Protein AF-A0A820Q0C7-F1 (afdb_monomer)

Nearest PDB structures (foldseek):
  7veo-assembly1_B  TM=3.565E-01  e=6.299E-01  Bombyx mori
  8xte-assembly3_D  TM=4.812E-01  e=2.140E+00  Penicillium brevicompactum
  7ec0-assembly1_A  TM=3.711E-01  e=1.454E+00  Bombyx mori
  3l7k-assembly3_D  TM=2.882E-01  e=3.148E+00  Staphylococcus epidermidis RP62A
  2dh6-assembly1_A-2  TM=2.069E-01  e=5.618E+00  Escherichia coli

pLDDT: mean 79.45, std 16.75, range [32.12, 97.75]

Mean predicted aligned error: 12.97 Å

Radius of gyration: 28.1 Å; Cα contacts (8 Å, |Δi|>4): 230; chains: 1; bounding box: 71×38×80 Å

Sequence (278 aa):
MEYAAVKALDMNVHCIPKSCTDSALSFLRSPFGQRLKNRDTFRIVTDMNRENEASHTHKPPLNVLAGYISPTHNSYVHNKLGDTAWIPAKDRCQLCEEAIDIEGSAVSSWMSVSRGESEWANGFVDFGPVTENLRDFLTMKLVQQEKLLKYPLRVVYVCGLDHFNKCLYVQLMAQQNNILCAVVYRHGYGEEHINQSDKTSGIIYIPLSKERETMTEISSPEIREYFQNPTIKNSNVEQNIHANVREYMRKKIWKKIIYNHYCLLNLHQKPKSLIFSI

Solvent-accessible surface area (backbone atoms only — not comparable to full-atom values): 17246 Å² total; per-residue (Å²): 108,68,70,58,58,70,73,33,81,92,46,73,76,66,85,71,72,82,93,38,65,66,59,50,52,50,44,53,69,31,77,67,36,47,60,40,67,76,36,97,69,49,62,83,72,78,66,94,59,76,84,70,65,63,88,65,88,63,75,76,81,85,79,86,80,66,44,73,50,61,52,61,29,49,71,58,45,34,73,73,49,40,95,85,68,53,74,55,32,72,60,48,45,49,52,51,45,53,55,37,55,71,68,29,68,81,46,43,73,39,42,48,68,40,55,59,52,31,76,69,48,96,58,90,74,60,68,65,66,54,44,51,52,50,39,52,53,52,51,51,52,30,55,77,67,73,49,82,67,97,58,83,85,79,54,66,49,75,42,46,36,66,53,52,77,71,31,64,64,59,53,52,38,14,56,71,61,76,38,34,32,35,35,36,61,54,90,94,57,60,75,88,72,62,63,85,80,64,78,67,46,38,68,42,80,43,80,45,87,78,59,53,86,76,56,79,93,80,55,72,66,61,53,48,50,42,70,74,34,85,83,56,84,51,67,66,57,62,73,74,42,57,67,66,59,53,48,46,45,52,68,64,48,43,51,50,52,53,50,53,51,53,52,60,65,46,74,77,44,81,86,68,88,80,83,82,83,131

Secondary structure (DSSP, 8-state):
-HHHHHH-TTS------TT-HHHHHHHHHSHHHHHHHTSTT----SSS-STT-S----PPPP----EEE-PPPHHHHHHHH-TTS---HHHHHHHHHHHHHHT-HHHHTTEEE--HHHHT-SS---HHHHHHHHHHHHHHHHHHTT---SS----EEEEEHHHHHH-HHHHHHHHTTS-EEEEE--TTS-GGG--TT--SSSEEEE--TTGGGTPPP--HHHHHHHHH-TT---HHHHHHS-HHHHHHIIIIIIHHHHHHHHHHHHHTS---------

Foldseek 3Di:
DVVVVVVPVVAPDDADDPPCPPVVVVCCPDPNVVVLVPDPRDDHCPDPDPPVVPPPVDDPDDDQQAAEDEDAADVVQCVVPPDQQGFQLVLVQVLVVVVQPVVHPVRVVGYHYDDCRHPVDPDGDDVLVVQVVVQVVVVVVCVVVVNDDPDRDAGEAEDELQVVVVCVVVVVCQQVVSHAYEYEYDPPNCPVPPPPPCPHGRYHYDYCVPVVVPDDDDDPVNLSVCQQDVVDDDVSNVVPDDPVSVVSCNPPTSVVSVVVVVVVVCVPPDDDDDDDDD

Structure (mmCIF, N/CA/C/O backbone):
data_AF-A0A820Q0C7-F1
#
_entry.id   AF-A0A820Q0C7-F1
#
loop_
_atom_site.group_PDB
_atom_site.id
_atom_site.type_symbol
_atom_site.label_atom_id
_atom_site.label_alt_id
_atom_site.label_comp_id
_atom_site.label_asym_id
_atom_site.label_entity_id
_atom_site.label_seq_id
_atom_site.pdbx_PDB_ins_code
_atom_site.Cartn_x
_atom_site.Cartn_y
_atom_site.Cartn_z
_atom_site.occupancy
_atom_site.B_iso_or_equiv
_atom_site.auth_seq_id
_atom_site.auth_comp_id
_ato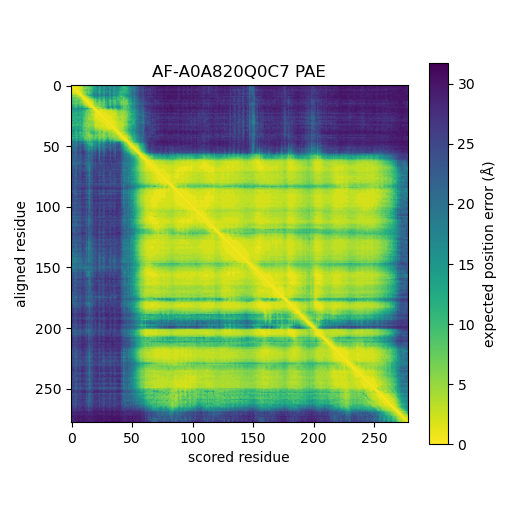m_site.auth_asym_id
_atom_site.auth_atom_id
_atom_site.pdbx_PDB_model_num
ATOM 1 N N . MET A 1 1 ? -13.761 -4.744 33.174 1.00 41.34 1 MET A N 1
ATOM 2 C CA . MET A 1 1 ? -14.240 -5.201 34.499 1.00 41.34 1 MET A CA 1
ATOM 3 C C . MET A 1 1 ? -13.280 -4.782 35.600 1.00 41.34 1 MET A C 1
ATOM 5 O O . MET A 1 1 ? -13.729 -4.103 36.509 1.00 41.34 1 MET A O 1
ATOM 9 N N . GLU A 1 2 ? -11.980 -5.058 35.473 1.00 39.28 2 GLU A N 1
ATOM 10 C CA . GLU A 1 2 ? -10.957 -4.585 36.427 1.00 39.28 2 GLU A CA 1
ATOM 11 C C . GLU A 1 2 ? -10.962 -3.058 36.604 1.00 39.28 2 GLU A C 1
ATOM 13 O O . GLU A 1 2 ? -10.981 -2.578 37.727 1.00 39.28 2 GLU A O 1
ATOM 18 N N . TYR A 1 3 ? -11.098 -2.282 35.521 1.00 45.19 3 TYR A N 1
ATOM 19 C CA . TYR A 1 3 ? -11.194 -0.815 35.605 1.00 45.19 3 TYR A CA 1
ATOM 20 C C . TYR A 1 3 ? -12.390 -0.309 36.439 1.00 45.19 3 TYR A C 1
ATOM 22 O O . TYR A 1 3 ? -12.262 0.650 37.195 1.00 45.19 3 TYR A O 1
ATOM 30 N N . ALA A 1 4 ? -13.552 -0.965 36.327 1.00 50.88 4 ALA A N 1
ATOM 31 C CA . ALA A 1 4 ? -14.740 -0.609 37.105 1.00 50.88 4 ALA A CA 1
ATOM 32 C C . ALA A 1 4 ? -14.589 -1.022 38.578 1.00 50.88 4 ALA A C 1
ATOM 34 O O . ALA A 1 4 ? -14.991 -0.271 39.457 1.00 50.88 4 ALA A O 1
ATOM 35 N N . ALA A 1 5 ? -13.949 -2.168 38.841 1.00 48.81 5 ALA A N 1
ATOM 36 C CA . ALA A 1 5 ? -13.635 -2.628 40.192 1.00 48.81 5 ALA A CA 1
ATOM 37 C C . ALA A 1 5 ? -12.626 -1.704 40.901 1.00 48.81 5 ALA A C 1
ATOM 39 O O . ALA A 1 5 ? -12.803 -1.386 42.070 1.00 48.81 5 ALA A O 1
ATOM 40 N N . VAL A 1 6 ? -11.618 -1.201 40.179 1.00 49.31 6 VAL A N 1
ATOM 41 C CA . VAL A 1 6 ? -10.605 -0.270 40.713 1.00 49.31 6 VAL A CA 1
ATOM 42 C C . VAL A 1 6 ? -11.176 1.131 40.970 1.00 49.31 6 VAL A C 1
ATOM 44 O O . VAL A 1 6 ? -10.715 1.827 41.869 1.00 49.31 6 VAL A O 1
ATOM 47 N N . LYS A 1 7 ? -12.185 1.572 40.208 1.00 51.47 7 LYS A N 1
ATOM 48 C CA . LYS A 1 7 ? -12.830 2.887 40.398 1.00 51.47 7 LYS A CA 1
ATOM 49 C C . LYS A 1 7 ? -13.950 2.891 41.443 1.00 51.47 7 LYS A C 1
ATOM 51 O O . LYS A 1 7 ? -14.350 3.969 41.868 1.00 51.47 7 LYS A O 1
ATOM 56 N N . ALA A 1 8 ? -14.440 1.726 41.858 1.00 54.00 8 ALA A N 1
ATOM 57 C CA . ALA A 1 8 ? -15.589 1.577 42.749 1.00 54.00 8 ALA A CA 1
ATOM 58 C C . ALA A 1 8 ? -15.200 1.200 44.192 1.00 54.00 8 ALA A C 1
ATOM 60 O O . ALA A 1 8 ? -15.936 0.471 44.845 1.00 54.00 8 ALA A O 1
ATOM 61 N N . LEU A 1 9 ? -14.054 1.680 44.692 1.00 46.16 9 LEU A N 1
ATOM 62 C CA . LEU A 1 9 ? -13.477 1.266 45.985 1.00 46.16 9 LEU A CA 1
ATOM 63 C C . LEU A 1 9 ? -14.400 1.482 47.207 1.00 46.16 9 LEU A C 1
ATOM 65 O O . LEU A 1 9 ? -14.252 0.759 48.185 1.00 46.16 9 LEU A O 1
ATOM 69 N N . ASP A 1 10 ? -15.390 2.379 47.120 1.00 49.62 10 ASP A N 1
ATOM 70 C CA . ASP A 1 10 ? -16.399 2.620 48.171 1.00 49.62 10 ASP A CA 1
ATOM 71 C C . ASP A 1 10 ? -17.789 2.009 47.867 1.00 49.62 10 ASP A C 1
ATOM 73 O O . ASP A 1 10 ? -18.768 2.271 48.569 1.00 49.62 10 ASP A O 1
ATOM 77 N N . MET A 1 11 ? -17.920 1.191 46.816 1.00 52.16 11 MET A N 1
ATOM 78 C CA . MET A 1 11 ? -19.184 0.564 46.410 1.00 52.16 11 MET A CA 1
ATOM 79 C C . MET A 1 11 ? -19.036 -0.959 46.305 1.00 52.16 11 MET A C 1
ATOM 81 O O . MET A 1 11 ? -18.130 -1.474 45.658 1.00 52.16 11 MET A O 1
ATOM 85 N N . ASN A 1 12 ? -19.982 -1.707 46.882 1.00 52.41 12 ASN A N 1
ATOM 86 C CA . ASN A 1 12 ? -20.041 -3.166 46.738 1.00 52.41 12 ASN A CA 1
ATOM 87 C C . ASN A 1 12 ? -20.510 -3.548 45.321 1.00 52.41 12 ASN A C 1
ATOM 89 O O . ASN A 1 12 ? -21.687 -3.845 45.101 1.00 52.41 12 ASN A O 1
ATOM 93 N N . VAL A 1 13 ? -19.600 -3.518 44.346 1.00 53.75 13 VAL A N 1
ATOM 94 C CA . VAL A 1 13 ? -19.888 -3.881 42.952 1.00 53.75 13 VAL A CA 1
ATOM 95 C C . VAL A 1 13 ? -19.602 -5.366 42.732 1.00 53.75 13 VAL A C 1
ATOM 97 O O . VAL A 1 13 ? -18.451 -5.794 42.698 1.00 53.75 13 VAL A O 1
ATOM 100 N N . HIS A 1 14 ? -20.659 -6.160 42.543 1.00 53.62 14 HIS A N 1
ATOM 101 C CA . HIS A 1 14 ? -20.553 -7.558 42.121 1.00 53.62 14 HIS A CA 1
ATOM 102 C C . HIS A 1 14 ? -20.802 -7.684 40.614 1.00 53.62 14 HIS A C 1
ATOM 104 O O . HIS A 1 14 ? -21.882 -7.360 40.121 1.00 53.62 14 HIS A O 1
ATOM 110 N N . CYS A 1 15 ? -19.809 -8.192 39.884 1.00 55.78 15 CYS A N 1
ATOM 111 C CA . CYS A 1 15 ? -19.917 -8.480 38.455 1.00 55.78 15 CYS A CA 1
ATOM 112 C C . CYS A 1 15 ? -20.377 -9.928 38.245 1.00 55.78 15 CYS A C 1
ATOM 114 O O . CYS A 1 15 ? -19.753 -10.849 38.769 1.00 55.78 15 CYS A O 1
ATOM 116 N N . ILE A 1 16 ? -21.430 -10.139 37.450 1.00 55.28 16 ILE A N 1
ATOM 117 C CA . ILE A 1 16 ? -21.863 -11.479 37.033 1.00 55.28 16 ILE A CA 1
ATOM 118 C C . ILE A 1 16 ? -21.527 -11.652 35.544 1.00 55.28 16 ILE A C 1
ATOM 120 O O . ILE A 1 16 ? -22.064 -10.909 34.720 1.00 55.28 16 ILE A O 1
ATOM 124 N N . PRO A 1 17 ? -20.638 -12.589 35.167 1.00 51.12 17 PRO A N 1
ATOM 125 C CA . PRO A 1 17 ? -20.289 -12.815 33.769 1.00 51.12 17 PRO A CA 1
ATOM 126 C C . PRO A 1 17 ? -21.478 -13.367 32.964 1.00 51.12 17 PRO A C 1
ATOM 128 O O . PRO A 1 17 ? -22.239 -14.214 33.428 1.00 51.12 17 PRO A O 1
ATOM 131 N N . LYS A 1 18 ? -21.614 -12.893 31.718 1.00 52.66 18 LYS A N 1
ATOM 132 C CA . LYS A 1 18 ? -22.744 -13.171 30.809 1.00 52.66 18 LYS A CA 1
ATOM 133 C C . LYS A 1 18 ? -22.860 -14.642 30.376 1.00 52.66 18 LYS A C 1
ATOM 135 O O . LYS A 1 18 ? -23.907 -15.044 29.884 1.00 52.66 18 LYS A O 1
ATOM 140 N N . SER A 1 19 ? -21.812 -15.446 30.559 1.00 50.88 19 SER A N 1
ATOM 141 C CA . SER A 1 19 ? -21.746 -16.838 30.091 1.00 50.88 19 SER A CA 1
ATOM 142 C C . SER A 1 19 ? -22.653 -17.816 30.845 1.00 50.88 19 SER A C 1
ATOM 144 O O . SER A 1 19 ? -22.734 -18.974 30.449 1.00 50.88 19 SER A O 1
ATOM 146 N N . CYS A 1 20 ? -23.359 -17.391 31.898 1.00 58.62 20 CYS A N 1
ATOM 147 C CA . CYS A 1 20 ? -24.326 -18.256 32.567 1.00 58.62 20 CYS A CA 1
ATOM 148 C C . CYS A 1 20 ? -25.525 -17.467 33.107 1.00 58.62 20 CYS A C 1
ATOM 150 O O . CYS A 1 20 ? -25.589 -17.116 34.288 1.00 58.62 20 CYS A O 1
ATOM 152 N N . THR A 1 21 ? -26.495 -17.203 32.228 1.00 67.00 21 THR A N 1
ATOM 153 C CA . THR A 1 21 ? -27.786 -16.585 32.575 1.00 67.00 21 THR A CA 1
ATOM 154 C C . THR A 1 21 ? -28.467 -17.310 33.736 1.00 67.00 21 THR A C 1
ATOM 156 O O . THR A 1 21 ? -28.997 -16.658 34.632 1.00 67.00 21 THR A O 1
ATOM 159 N N . ASP A 1 22 ? -28.365 -18.638 33.794 1.00 69.75 22 ASP A N 1
ATOM 160 C CA . ASP A 1 22 ? -28.940 -19.434 34.880 1.00 69.75 22 ASP A CA 1
ATOM 161 C C . ASP A 1 22 ? -28.233 -19.209 36.218 1.00 69.75 22 ASP A C 1
ATOM 163 O O . ASP A 1 22 ? -28.896 -19.103 37.249 1.00 69.75 22 ASP A O 1
ATOM 167 N N . SER A 1 23 ? -26.906 -19.042 36.225 1.00 66.75 23 SER A N 1
ATOM 168 C CA . SER A 1 23 ? -26.167 -18.695 37.448 1.00 66.75 23 SER A CA 1
ATOM 169 C C . SER A 1 23 ? -26.489 -17.277 37.915 1.00 66.75 23 SER A C 1
ATOM 171 O O . SER A 1 23 ? -26.636 -17.049 39.115 1.00 66.75 23 SER A O 1
ATOM 173 N N . ALA A 1 24 ? -26.669 -16.334 36.984 1.00 71.06 24 ALA A N 1
ATOM 174 C CA . ALA A 1 24 ? -27.103 -14.977 37.303 1.00 71.06 24 ALA A CA 1
ATOM 175 C C . ALA A 1 24 ? -28.507 -14.968 37.923 1.00 71.06 24 ALA A C 1
ATOM 177 O O . ALA A 1 24 ? -28.721 -14.382 38.984 1.00 71.06 24 ALA A O 1
ATOM 178 N N . LEU A 1 25 ? -29.459 -15.667 37.302 1.00 73.50 25 LEU A N 1
ATOM 179 C CA . LEU A 1 25 ? -30.826 -15.780 37.806 1.00 73.50 25 LEU A CA 1
ATOM 180 C C . LEU A 1 25 ? -30.886 -16.547 39.133 1.00 73.50 25 LEU A C 1
ATOM 182 O O . LEU A 1 25 ? -31.630 -16.146 40.028 1.00 73.50 25 LEU A O 1
ATOM 186 N N . SER A 1 26 ? -30.087 -17.604 39.296 1.00 77.12 26 SER A N 1
ATOM 187 C CA . SER A 1 26 ? -29.963 -18.359 40.549 1.00 77.12 26 SER A CA 1
ATOM 188 C C . SER A 1 26 ? -29.410 -17.484 41.678 1.00 77.12 26 SER A C 1
ATOM 190 O O . SER A 1 26 ? -30.007 -17.408 42.754 1.00 77.12 26 SER A O 1
ATOM 192 N N . PHE A 1 27 ? -28.347 -16.717 41.415 1.00 76.81 27 PHE A N 1
ATOM 193 C CA . PHE A 1 27 ? -27.806 -15.743 42.363 1.00 76.81 27 PHE A CA 1
ATOM 194 C C . PHE A 1 27 ? -28.854 -14.700 42.767 1.00 76.81 27 PHE A C 1
ATOM 196 O O . PHE A 1 27 ? -29.050 -14.465 43.960 1.00 76.81 27 PHE A O 1
ATOM 203 N N . LEU A 1 28 ? -29.580 -14.127 41.800 1.00 74.81 28 LEU A N 1
ATOM 204 C CA . LEU A 1 28 ? -30.631 -13.141 42.067 1.00 74.81 28 LEU A CA 1
ATOM 205 C C . LEU A 1 28 ? -31.808 -13.720 42.854 1.00 74.81 28 LEU A C 1
ATOM 207 O O . LEU A 1 28 ? -32.433 -12.995 43.623 1.00 74.81 28 LEU A O 1
ATOM 211 N N . ARG A 1 29 ? -32.114 -15.010 42.699 1.00 80.19 29 ARG A N 1
ATOM 212 C CA . ARG A 1 29 ? -33.150 -15.708 43.478 1.00 80.19 29 ARG A CA 1
ATOM 213 C C . ARG A 1 29 ? -32.674 -16.137 44.868 1.00 80.19 29 ARG A C 1
ATOM 215 O O . ARG A 1 29 ? -33.509 -16.382 45.732 1.00 80.19 29 ARG A O 1
ATOM 222 N N . SER A 1 30 ? -31.364 -16.222 45.101 1.00 79.31 30 SER A N 1
ATOM 223 C CA . SER A 1 30 ? -30.813 -16.643 46.391 1.00 79.31 30 SER A CA 1
ATOM 224 C C . SER A 1 30 ? -31.156 -15.657 47.526 1.00 79.31 30 SER A C 1
ATOM 226 O O . SER A 1 30 ? -31.273 -14.450 47.281 1.00 79.31 30 SER A O 1
ATOM 228 N N . PRO A 1 31 ? -31.229 -16.112 48.796 1.00 75.50 31 PRO A N 1
ATOM 229 C CA . PRO A 1 31 ? -31.432 -15.220 49.942 1.00 75.50 31 PRO A CA 1
ATOM 230 C C . PRO A 1 31 ? -30.379 -14.107 50.041 1.00 75.50 31 PRO A C 1
ATOM 232 O O . PRO A 1 31 ? -30.675 -13.011 50.509 1.00 75.50 31 PRO A O 1
ATOM 235 N N . PHE A 1 32 ? -29.147 -14.370 49.594 1.00 73.38 32 PHE A N 1
ATOM 236 C CA . PHE A 1 32 ? -28.075 -13.376 49.563 1.00 73.38 32 PHE A CA 1
ATOM 237 C C . PHE A 1 32 ? -28.309 -12.311 48.481 1.00 73.38 32 PHE A C 1
ATOM 239 O O . PHE A 1 32 ? -28.256 -11.121 48.787 1.00 73.38 32 PHE A O 1
ATOM 246 N N . GLY A 1 33 ? -28.654 -12.717 47.255 1.00 74.50 33 GLY A N 1
ATOM 247 C CA . GLY A 1 33 ? -28.991 -11.792 46.168 1.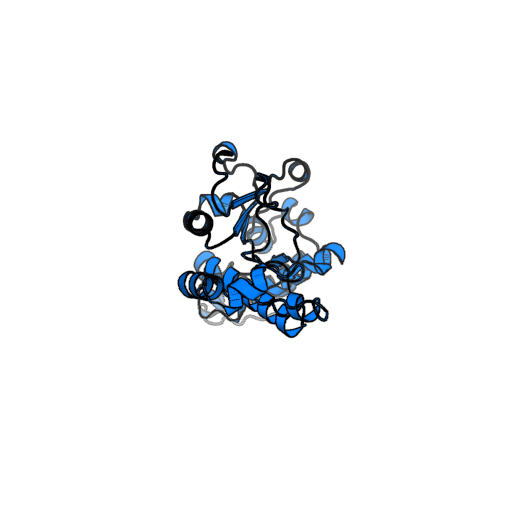00 74.50 33 GLY A CA 1
ATOM 248 C C . GLY A 1 33 ? -30.215 -10.925 46.478 1.00 74.50 33 GLY A C 1
ATOM 249 O O . GLY A 1 33 ? -30.204 -9.726 46.205 1.00 74.50 33 GLY A O 1
ATOM 250 N N . GLN A 1 34 ? -31.235 -11.485 47.137 1.00 77.06 34 GLN A N 1
ATOM 251 C CA . GLN A 1 34 ? -32.413 -10.727 47.582 1.00 77.06 34 GLN A CA 1
ATOM 252 C C . GLN A 1 34 ? -32.076 -9.699 48.674 1.00 77.06 34 GLN A C 1
ATOM 254 O O . GLN A 1 34 ? -32.576 -8.577 48.630 1.00 77.06 34 GLN A O 1
ATOM 259 N N . ARG A 1 35 ? -31.179 -10.029 49.620 1.00 71.81 35 ARG A N 1
ATOM 260 C CA . ARG A 1 35 ? -30.685 -9.061 50.622 1.00 71.81 35 ARG A CA 1
ATOM 261 C C . ARG A 1 35 ? -29.926 -7.901 49.986 1.00 71.81 35 ARG A C 1
ATOM 263 O O . ARG A 1 35 ? -30.025 -6.778 50.472 1.00 71.81 35 ARG A O 1
ATOM 270 N N . LEU A 1 36 ? -29.175 -8.174 48.923 1.00 66.75 36 LEU A N 1
ATOM 271 C CA . LEU A 1 36 ? -28.448 -7.153 48.179 1.00 66.75 36 LEU A CA 1
ATOM 272 C C . LEU A 1 36 ? -29.394 -6.259 47.370 1.00 66.75 36 LEU A C 1
ATOM 274 O O . LEU A 1 36 ? -29.234 -5.047 47.413 1.00 66.75 36 LEU A O 1
ATOM 278 N N . LYS A 1 37 ? -30.431 -6.818 46.731 1.00 65.50 37 LYS A N 1
ATOM 279 C CA . LYS A 1 37 ? -31.431 -6.067 45.945 1.00 65.50 37 LYS A CA 1
ATOM 280 C C . LYS A 1 37 ? -32.107 -4.924 46.719 1.00 65.50 37 LYS A C 1
ATOM 282 O O . LYS A 1 37 ? -32.480 -3.929 46.112 1.00 65.50 37 LYS A O 1
ATOM 287 N N . ASN A 1 38 ? -32.242 -5.065 48.037 1.00 62.62 38 ASN A N 1
ATOM 288 C CA . ASN A 1 38 ? -32.911 -4.089 48.903 1.00 62.62 38 ASN A CA 1
ATOM 289 C C . ASN A 1 38 ? -31.963 -3.036 49.503 1.00 62.62 38 ASN A C 1
ATOM 291 O O . ASN A 1 38 ? -32.387 -2.270 50.364 1.00 62.62 38 ASN A O 1
ATOM 295 N N . ARG A 1 39 ? -30.680 -3.015 49.118 1.00 64.62 39 ARG A N 1
ATOM 296 C CA . ARG A 1 39 ? -29.728 -1.986 49.550 1.00 64.62 39 ARG A CA 1
ATOM 297 C C . ARG A 1 39 ? -29.506 -0.977 48.434 1.00 64.62 39 ARG A C 1
ATOM 299 O O . ARG A 1 39 ? -29.158 -1.358 47.321 1.00 64.62 39 ARG A O 1
ATOM 306 N N . ASP A 1 40 ? -29.573 0.304 48.776 1.00 62.47 40 ASP A N 1
ATOM 307 C CA . ASP A 1 40 ? -29.384 1.435 47.850 1.00 62.47 40 ASP A CA 1
ATOM 308 C C . ASP A 1 40 ? -28.001 1.448 47.166 1.00 62.47 40 ASP A C 1
ATOM 310 O O . ASP A 1 40 ? -27.783 2.121 46.159 1.00 62.47 40 ASP A O 1
ATOM 314 N N . THR A 1 41 ? -27.053 0.677 47.705 1.00 57.94 41 THR A N 1
ATOM 315 C CA . THR A 1 41 ? -25.681 0.532 47.207 1.00 57.94 41 THR A CA 1
ATOM 316 C C . THR A 1 41 ? -25.494 -0.614 46.215 1.00 57.94 41 THR A C 1
ATOM 318 O O . THR A 1 41 ? -24.421 -0.731 45.623 1.00 57.94 41 THR A O 1
ATOM 321 N N . PHE A 1 42 ? -26.504 -1.461 46.003 1.00 58.09 42 PHE A N 1
ATOM 322 C CA . PHE A 1 42 ? -26.406 -2.594 45.091 1.00 58.09 42 PHE A CA 1
ATOM 323 C C . PHE A 1 42 ? -26.976 -2.247 43.718 1.00 58.09 42 PHE A C 1
ATOM 325 O O . PHE A 1 42 ? -28.165 -1.974 43.558 1.00 58.09 42 PHE A O 1
ATOM 332 N N . ARG A 1 43 ? -26.125 -2.312 42.692 1.00 56.59 43 ARG A N 1
ATOM 333 C CA . ARG A 1 43 ? -26.540 -2.199 41.293 1.00 56.59 43 ARG A CA 1
ATOM 334 C C . ARG A 1 43 ? -26.119 -3.445 40.538 1.00 56.59 43 ARG A C 1
ATOM 336 O O . ARG A 1 43 ? -24.941 -3.788 40.506 1.00 56.59 43 ARG A O 1
ATOM 343 N N . ILE A 1 44 ? -27.083 -4.105 39.901 1.00 58.41 44 ILE A N 1
ATOM 344 C CA . ILE A 1 44 ? -26.785 -5.164 38.941 1.00 58.41 44 ILE A CA 1
ATOM 345 C C . ILE A 1 44 ? -26.432 -4.463 37.635 1.00 58.41 44 ILE A C 1
ATOM 347 O O . ILE A 1 44 ? -27.299 -3.913 36.960 1.00 58.41 44 ILE A O 1
ATOM 351 N N . VAL A 1 45 ? -25.152 -4.466 37.287 1.00 52.94 45 VAL A N 1
ATOM 352 C CA . VAL A 1 45 ? -24.694 -3.984 35.984 1.00 52.94 45 VAL A CA 1
ATOM 353 C C . VAL A 1 45 ? -24.870 -5.133 34.990 1.00 52.94 45 VAL A C 1
ATOM 355 O O . VAL A 1 45 ? -23.927 -5.854 34.673 1.00 52.94 45 VAL A O 1
ATOM 358 N N . THR A 1 46 ? -26.108 -5.370 34.548 1.00 52.69 46 THR A N 1
ATOM 359 C CA . THR A 1 46 ? -26.380 -6.264 33.414 1.00 52.69 46 THR A CA 1
ATOM 360 C C . THR A 1 46 ? -26.114 -5.500 32.128 1.00 52.69 46 THR A C 1
ATOM 362 O O . THR A 1 46 ? -27.031 -4.906 31.577 1.00 52.69 46 THR A O 1
ATOM 365 N N . ASP A 1 47 ? -24.863 -5.511 31.678 1.00 43.50 47 ASP A N 1
ATOM 366 C CA . ASP A 1 47 ? -24.391 -4.749 30.520 1.00 43.50 47 ASP A CA 1
ATOM 367 C C . ASP A 1 47 ? -24.589 -3.228 30.658 1.00 43.50 47 ASP A C 1
ATOM 369 O O . ASP A 1 47 ? -25.662 -2.688 30.927 1.00 43.50 47 ASP A O 1
ATOM 373 N N . MET A 1 48 ? -23.504 -2.496 30.450 1.00 42.62 48 MET A N 1
ATOM 374 C CA . MET A 1 48 ? -23.606 -1.061 30.269 1.00 42.62 48 MET A CA 1
ATOM 375 C C . MET A 1 48 ? -24.406 -0.782 28.986 1.00 42.62 48 MET A C 1
ATOM 377 O O . MET A 1 48 ? -23.911 -1.000 27.884 1.00 42.62 48 MET A O 1
ATOM 381 N N . ASN A 1 49 ? -25.605 -0.231 29.199 1.00 45.25 49 ASN A N 1
ATOM 382 C CA . ASN A 1 49 ? -26.381 0.681 28.351 1.00 45.25 49 ASN A CA 1
ATOM 383 C C . ASN A 1 49 ? -27.444 0.086 27.411 1.00 45.25 49 ASN A C 1
ATOM 385 O O . ASN A 1 49 ? -27.169 -0.203 26.251 1.00 45.25 49 ASN A O 1
ATOM 389 N N . ARG A 1 50 ? -28.709 0.146 27.862 1.00 48.81 50 ARG A N 1
ATOM 390 C CA . ARG A 1 50 ? -29.877 0.293 26.971 1.00 48.81 50 ARG A CA 1
ATOM 391 C C . ARG A 1 50 ? -30.194 1.741 26.574 1.00 48.81 50 ARG A C 1
ATOM 393 O O . ARG A 1 50 ? -30.897 1.963 25.604 1.00 48.81 50 ARG A O 1
ATOM 400 N N . GLU A 1 51 ? -29.612 2.748 27.221 1.00 44.12 51 GLU A N 1
ATOM 401 C CA . GLU A 1 51 ? -29.754 4.151 26.776 1.00 44.12 51 GLU A CA 1
ATOM 402 C C . GLU A 1 51 ? -28.745 4.543 25.665 1.00 44.12 51 GLU A C 1
ATOM 404 O O . GLU A 1 51 ? -28.871 5.603 25.064 1.00 44.12 51 GLU A O 1
ATOM 409 N N . ASN A 1 52 ? -27.821 3.638 25.289 1.00 50.44 52 ASN A N 1
ATOM 410 C CA . ASN A 1 52 ? -27.057 3.674 24.023 1.00 50.44 52 ASN A CA 1
ATOM 411 C C . ASN A 1 52 ? -27.788 2.966 22.859 1.00 50.44 52 ASN A C 1
ATOM 413 O O . ASN A 1 52 ? -27.252 2.897 21.756 1.00 50.44 52 ASN A O 1
ATOM 417 N N . GLU A 1 53 ? -28.989 2.421 23.085 1.00 41.34 53 GLU A N 1
ATOM 418 C CA . GLU A 1 53 ? -29.828 1.822 22.033 1.00 41.34 53 GLU A CA 1
ATOM 419 C C . GLU A 1 53 ? -30.648 2.885 21.268 1.00 41.34 53 GLU A C 1
ATOM 421 O O . GLU A 1 53 ? -31.444 2.545 20.392 1.00 41.34 53 GLU A O 1
ATOM 426 N N . ALA A 1 54 ? -30.439 4.185 21.534 1.00 42.34 54 ALA A N 1
ATOM 427 C CA . ALA A 1 54 ? -30.936 5.245 20.664 1.00 42.34 54 ALA A CA 1
ATOM 428 C C . ALA A 1 54 ? -30.316 5.085 19.266 1.00 42.34 54 ALA A C 1
ATOM 430 O O . ALA A 1 54 ? -29.101 5.147 19.099 1.00 42.34 54 ALA A O 1
ATOM 431 N N . SER A 1 55 ? -31.187 4.866 18.279 1.00 39.69 55 SER A N 1
ATOM 432 C CA . SER A 1 55 ? -30.950 4.672 16.841 1.00 39.69 55 SER A CA 1
ATOM 433 C C . SER A 1 55 ? -30.081 5.744 16.157 1.00 39.69 55 SER A C 1
ATOM 435 O O . SER A 1 55 ? -30.508 6.463 15.262 1.00 39.69 55 SER A O 1
ATOM 437 N N . HIS A 1 56 ? -28.813 5.849 16.534 1.00 44.59 56 HIS A N 1
ATOM 438 C CA . HIS A 1 56 ? -27.802 6.529 15.742 1.00 44.59 56 HIS A CA 1
ATOM 439 C C . HIS A 1 56 ? -27.167 5.470 14.852 1.00 44.59 56 HIS A C 1
ATOM 441 O O . HIS A 1 56 ? -26.112 4.915 15.142 1.00 44.59 56 HIS A O 1
ATOM 447 N N . THR A 1 57 ? -27.821 5.205 13.723 1.00 49.56 57 THR A N 1
ATOM 448 C CA . THR A 1 57 ? -27.324 4.409 12.585 1.00 49.56 57 THR A CA 1
ATOM 449 C C . THR A 1 57 ? -26.006 4.929 11.986 1.00 49.56 57 THR A C 1
ATOM 451 O O . THR A 1 57 ? -25.565 4.467 10.935 1.00 49.56 57 THR A O 1
ATOM 454 N N . HIS A 1 58 ? -25.350 5.886 12.636 1.00 54.22 58 HIS A N 1
ATOM 455 C CA . HIS A 1 58 ? -24.051 6.403 12.271 1.00 54.22 58 HIS A CA 1
ATOM 456 C C . HIS A 1 58 ? -22.986 5.610 13.025 1.00 54.22 58 HIS A C 1
ATOM 458 O O . HIS A 1 58 ? -22.705 5.867 14.195 1.00 54.22 58 HIS A O 1
ATOM 464 N N . LYS A 1 59 ? -22.380 4.630 12.337 1.00 60.25 59 LYS A N 1
ATOM 465 C CA . LYS A 1 59 ? -21.089 4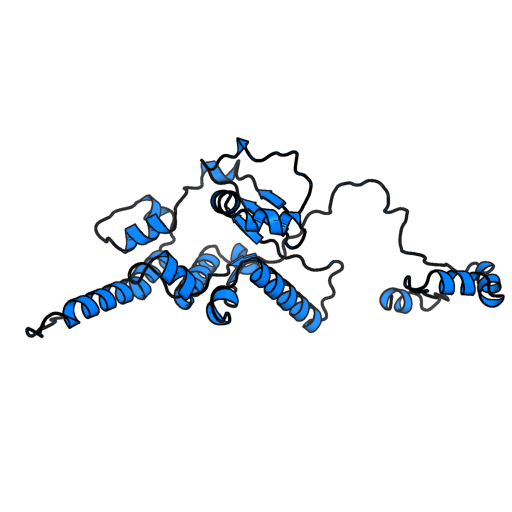.071 12.762 1.00 60.25 59 LYS A CA 1
ATOM 466 C C . LYS A 1 59 ? -20.167 5.252 13.109 1.00 60.25 59 LYS A C 1
ATOM 468 O O . LYS A 1 59 ? -20.106 6.190 12.310 1.00 60.25 59 LYS A O 1
ATOM 473 N N . PRO A 1 60 ? -19.480 5.234 14.267 1.00 61.03 60 PRO A N 1
ATOM 474 C CA . PRO A 1 60 ? -18.573 6.315 14.620 1.00 61.03 60 PRO A CA 1
ATOM 475 C C . PRO A 1 60 ? -17.552 6.504 13.490 1.00 61.03 60 PRO A C 1
ATOM 477 O O . PRO A 1 60 ? -17.137 5.505 12.886 1.00 61.03 60 PRO A O 1
ATOM 480 N N . PRO A 1 61 ? -17.170 7.754 13.180 1.00 74.75 61 PRO A N 1
ATOM 481 C CA . PRO A 1 61 ? -16.204 8.023 12.126 1.00 74.75 61 PRO A CA 1
ATOM 482 C C . PRO A 1 61 ? -14.914 7.244 12.401 1.00 74.75 61 PRO A C 1
ATOM 484 O O . PRO A 1 61 ? -14.448 7.165 13.541 1.00 74.75 61 PRO A O 1
ATOM 487 N N . LEU A 1 62 ? -14.361 6.623 11.356 1.00 84.88 62 LEU A N 1
ATOM 488 C CA . LEU A 1 62 ? -13.082 5.930 11.460 1.00 84.88 62 LEU A CA 1
ATOM 489 C C . LEU A 1 62 ? -11.988 6.966 11.691 1.00 84.88 62 LEU A C 1
ATOM 491 O O . LEU A 1 62 ? -11.856 7.912 10.919 1.00 84.88 62 LEU A O 1
ATOM 495 N N . ASN A 1 63 ? -11.201 6.765 12.743 1.00 90.31 63 ASN A N 1
ATOM 496 C CA . ASN A 1 63 ? -10.028 7.581 13.001 1.00 90.31 63 ASN A CA 1
ATOM 497 C C . ASN A 1 63 ? -8.803 6.861 12.428 1.00 90.31 63 ASN A C 1
ATOM 499 O O . ASN A 1 63 ? -8.480 5.754 12.868 1.00 90.31 63 ASN A O 1
ATOM 503 N N . VAL A 1 64 ? -8.163 7.449 11.416 1.00 92.56 64 VAL A N 1
ATOM 504 C CA . VAL A 1 64 ? -6.983 6.864 10.764 1.00 92.56 64 VAL A CA 1
ATOM 505 C C . VAL A 1 64 ? -5.769 7.105 11.656 1.00 92.56 64 VAL A C 1
ATOM 507 O O . VAL A 1 64 ? -5.428 8.247 11.943 1.00 92.56 64 VAL A O 1
ATOM 510 N N . LEU A 1 65 ? -5.140 6.023 12.121 1.00 93.00 65 LEU A N 1
ATOM 511 C CA . LEU A 1 65 ? -3.997 6.093 13.042 1.00 93.00 65 LEU A CA 1
ATOM 512 C C . LEU A 1 65 ? -2.648 5.966 12.328 1.00 93.00 65 LEU A C 1
ATOM 514 O O . LEU A 1 65 ? -1.663 6.532 12.786 1.00 93.00 65 LEU A O 1
ATOM 518 N N . ALA A 1 66 ? -2.605 5.178 11.253 1.00 95.75 66 ALA A N 1
ATOM 519 C CA . ALA A 1 66 ? -1.403 4.897 10.480 1.00 95.75 66 ALA A CA 1
ATOM 520 C C . ALA A 1 66 ? -1.768 4.385 9.077 1.00 95.75 66 ALA A C 1
ATOM 522 O O . ALA A 1 66 ? -2.860 3.850 8.867 1.00 95.75 66 ALA A O 1
ATOM 523 N N . GLY A 1 67 ? -0.834 4.524 8.140 1.00 97.00 67 GLY A N 1
ATOM 524 C CA . GLY A 1 67 ? -0.886 4.009 6.779 1.00 97.00 67 GLY A CA 1
ATOM 525 C C . GLY A 1 67 ? 0.306 3.096 6.513 1.00 97.00 67 GLY A C 1
ATOM 526 O O . GLY A 1 67 ? 1.424 3.383 6.936 1.00 97.00 67 GLY A O 1
ATOM 527 N N . TYR A 1 68 ? 0.076 1.991 5.807 1.00 97.75 68 TYR A N 1
ATOM 528 C CA . TYR A 1 68 ? 1.133 1.053 5.445 1.00 97.75 68 TYR A CA 1
ATOM 529 C C . TYR A 1 68 ? 1.095 0.755 3.953 1.00 97.75 68 TYR A C 1
ATOM 531 O O . TYR A 1 68 ? 0.072 0.313 3.433 1.00 97.75 68 TYR A O 1
ATOM 539 N N . ILE A 1 69 ? 2.228 0.938 3.281 1.00 97.62 69 ILE A N 1
ATOM 540 C CA . ILE A 1 69 ? 2.453 0.398 1.940 1.00 97.62 69 ILE A CA 1
ATOM 541 C C . ILE A 1 69 ? 3.125 -0.962 2.118 1.00 97.62 69 ILE A C 1
ATOM 543 O O . ILE A 1 69 ? 4.197 -1.035 2.712 1.00 97.62 69 ILE A O 1
ATOM 547 N N . SER A 1 70 ? 2.517 -2.040 1.621 1.00 97.31 70 SER A N 1
ATOM 548 C CA . SER A 1 70 ? 3.130 -3.375 1.637 1.00 97.31 70 SER A CA 1
ATOM 549 C C . SER A 1 70 ? 3.437 -3.810 0.207 1.00 97.31 70 SER A C 1
ATOM 551 O O . SER A 1 70 ? 2.542 -4.235 -0.521 1.00 97.31 70 SER A O 1
ATOM 553 N N . PRO A 1 71 ? 4.679 -3.622 -0.272 1.00 96.62 71 PRO A N 1
ATOM 554 C CA . PRO A 1 71 ? 5.072 -4.161 -1.560 1.00 96.62 71 PRO A CA 1
ATOM 555 C C . PRO A 1 71 ? 4.935 -5.684 -1.553 1.00 96.62 71 PRO A C 1
ATOM 557 O O . PRO A 1 71 ? 5.373 -6.346 -0.621 1.00 96.62 71 PRO A O 1
ATOM 560 N N . THR A 1 72 ? 4.390 -6.249 -2.628 1.00 95.19 72 THR A N 1
ATOM 561 C CA . THR A 1 72 ? 4.235 -7.709 -2.723 1.00 95.19 72 THR A CA 1
ATOM 562 C C . THR A 1 72 ? 5.568 -8.450 -2.868 1.00 95.19 72 THR A C 1
ATOM 564 O O . THR A 1 72 ? 6.603 -7.821 -3.084 1.00 95.19 72 THR A O 1
ATOM 567 N N . HIS A 1 73 ? 5.600 -9.774 -2.774 1.00 94.12 73 HIS A N 1
ATOM 568 C CA . HIS A 1 73 ? 6.831 -10.575 -2.838 1.00 94.12 73 HIS A CA 1
ATOM 569 C C . HIS A 1 73 ? 7.374 -10.757 -4.272 1.00 94.12 73 HIS A C 1
ATOM 571 O O . HIS A 1 73 ? 6.705 -10.504 -5.277 1.00 94.12 73 HIS A O 1
ATOM 577 N N . ASN A 1 74 ? 8.631 -11.205 -4.376 1.00 93.69 74 ASN A N 1
ATOM 578 C CA . ASN A 1 74 ? 9.345 -11.324 -5.654 1.00 93.69 74 ASN A CA 1
ATOM 579 C C . ASN A 1 74 ? 8.692 -12.292 -6.634 1.00 93.69 74 ASN A C 1
ATOM 581 O O . ASN A 1 74 ? 8.536 -11.941 -7.797 1.00 93.69 74 ASN A O 1
ATOM 585 N N . SER A 1 75 ? 8.302 -13.486 -6.182 1.00 92.81 75 SER A N 1
ATOM 586 C CA . SER A 1 75 ? 7.779 -14.510 -7.092 1.00 92.81 75 SER A CA 1
ATOM 587 C C . SER A 1 75 ? 6.487 -14.088 -7.793 1.00 92.81 75 SER A C 1
ATOM 589 O O . SER A 1 75 ? 6.315 -14.416 -8.960 1.00 92.81 75 SER A O 1
ATOM 591 N N . TYR A 1 76 ? 5.619 -13.291 -7.165 1.00 92.12 76 TYR A N 1
ATOM 592 C CA . TYR A 1 76 ? 4.410 -12.796 -7.827 1.00 92.12 76 TYR A CA 1
ATOM 593 C C . TYR A 1 76 ? 4.742 -11.762 -8.890 1.00 92.12 76 TYR A C 1
ATOM 595 O O . TYR A 1 76 ? 4.270 -11.867 -10.021 1.00 92.12 76 TYR A O 1
ATOM 603 N N . VAL A 1 77 ? 5.587 -10.782 -8.557 1.00 92.81 77 VAL A N 1
ATOM 604 C CA . VAL A 1 77 ? 5.974 -9.751 -9.529 1.00 92.81 77 VAL A CA 1
ATOM 605 C C . VAL A 1 77 ? 6.746 -10.370 -10.689 1.00 92.81 77 VAL A C 1
ATOM 607 O O . VAL A 1 77 ? 6.475 -10.032 -11.836 1.00 92.81 77 VAL A O 1
ATOM 610 N N . HIS A 1 78 ? 7.648 -11.306 -10.401 1.00 92.50 78 HIS A N 1
ATOM 611 C CA . HIS A 1 78 ? 8.381 -12.072 -11.400 1.00 92.50 78 HIS A CA 1
ATOM 612 C C . HIS A 1 78 ? 7.432 -12.838 -12.328 1.00 92.50 78 HIS A C 1
ATOM 614 O O . HIS A 1 78 ? 7.496 -12.672 -13.540 1.00 92.50 78 HIS A O 1
ATOM 620 N N . ASN A 1 79 ? 6.492 -13.615 -11.779 1.00 92.62 79 ASN A N 1
ATOM 621 C CA . ASN A 1 79 ? 5.519 -14.364 -12.581 1.00 92.62 79 ASN A CA 1
ATOM 622 C C . ASN A 1 79 ? 4.640 -13.446 -13.442 1.00 92.62 79 ASN A C 1
ATOM 624 O O . ASN A 1 79 ? 4.253 -13.817 -14.545 1.00 92.62 79 ASN A O 1
ATOM 628 N N . LYS A 1 80 ? 4.325 -12.246 -12.945 1.00 90.88 80 LYS A N 1
ATOM 629 C CA . LYS A 1 80 ? 3.473 -11.280 -13.643 1.00 90.88 80 LYS A CA 1
ATOM 630 C C . LYS A 1 80 ? 4.203 -10.498 -14.735 1.00 90.88 80 LYS A C 1
ATOM 632 O O . LYS A 1 80 ? 3.575 -10.130 -15.723 1.00 90.88 80 LYS A O 1
ATOM 637 N N . LEU A 1 81 ? 5.477 -10.170 -14.530 1.00 91.50 81 LEU A N 1
ATOM 638 C CA . LEU A 1 81 ? 6.229 -9.253 -15.395 1.00 91.50 81 LEU A CA 1
ATOM 639 C C . LEU A 1 81 ? 7.337 -9.936 -16.213 1.00 91.50 81 LEU A C 1
ATOM 641 O O . LEU A 1 81 ? 7.897 -9.295 -17.100 1.00 91.50 81 LEU A O 1
ATOM 645 N N . GLY A 1 82 ? 7.652 -11.203 -15.939 1.00 90.00 82 GLY A N 1
ATOM 646 C CA . GLY A 1 82 ? 8.780 -11.918 -16.537 1.00 90.00 82 GLY A CA 1
ATOM 647 C C . GLY A 1 82 ? 10.138 -11.410 -16.043 1.00 90.00 82 GLY A C 1
ATOM 648 O O . GLY A 1 82 ? 10.213 -10.531 -15.187 1.00 90.00 82 GLY A O 1
ATOM 649 N N . ASP A 1 83 ? 11.221 -11.944 -16.608 1.00 85.69 83 ASP A N 1
ATOM 650 C CA . ASP A 1 83 ? 12.587 -11.783 -16.078 1.00 85.69 83 ASP A CA 1
ATOM 651 C C . ASP A 1 83 ? 13.173 -10.370 -16.234 1.00 85.69 83 ASP A C 1
ATOM 653 O O . ASP A 1 83 ? 14.106 -9.995 -15.523 1.00 85.69 83 ASP A O 1
ATOM 657 N N . THR A 1 84 ? 12.653 -9.571 -17.168 1.00 79.12 84 THR A N 1
ATOM 658 C CA . THR A 1 84 ? 13.306 -8.331 -17.631 1.00 79.12 84 THR A CA 1
ATOM 659 C C . THR A 1 84 ? 12.659 -7.046 -17.117 1.00 79.12 84 THR A C 1
ATOM 661 O O . THR A 1 84 ? 13.218 -5.962 -17.296 1.00 79.12 84 THR A O 1
ATOM 664 N N . ALA A 1 85 ? 11.488 -7.134 -16.484 1.00 82.69 85 ALA A N 1
ATOM 665 C CA . ALA A 1 85 ? 10.673 -5.963 -16.156 1.00 82.69 85 ALA A CA 1
ATOM 666 C C . ALA A 1 85 ? 10.303 -5.839 -14.671 1.00 82.69 85 ALA A C 1
ATOM 668 O O . ALA A 1 85 ? 9.569 -4.921 -14.297 1.00 82.69 85 ALA A O 1
ATOM 669 N N . TRP A 1 86 ? 10.787 -6.736 -13.812 1.00 89.94 86 TRP A N 1
ATOM 670 C CA . TRP A 1 86 ? 10.455 -6.717 -12.391 1.00 89.94 86 TRP A CA 1
ATOM 671 C C . TRP A 1 86 ? 11.548 -6.074 -11.534 1.00 89.94 86 TRP A C 1
ATOM 673 O O . TRP A 1 86 ? 12.740 -6.146 -11.824 1.00 89.94 86 TRP A O 1
ATOM 683 N N . ILE A 1 87 ? 11.112 -5.434 -10.450 1.00 91.69 87 ILE A N 1
ATOM 684 C CA . ILE A 1 87 ? 11.981 -4.783 -9.469 1.00 91.69 87 ILE A CA 1
ATOM 685 C C . ILE A 1 87 ? 11.978 -5.645 -8.200 1.00 91.69 87 ILE A C 1
ATOM 687 O O . ILE A 1 87 ? 10.886 -5.966 -7.700 1.00 91.69 87 ILE A O 1
ATOM 691 N N . PRO A 1 88 ? 13.153 -6.008 -7.651 1.00 93.19 88 PRO A N 1
ATOM 692 C CA . PRO A 1 88 ? 13.235 -6.752 -6.402 1.00 93.19 88 PRO A CA 1
ATOM 693 C C . PRO A 1 88 ? 12.463 -6.075 -5.267 1.00 93.19 88 PRO A C 1
ATOM 695 O O . PRO A 1 88 ? 12.450 -4.855 -5.145 1.00 93.19 88 PRO A O 1
ATOM 698 N N . ALA A 1 89 ? 11.847 -6.882 -4.409 1.00 94.81 89 ALA A N 1
ATOM 699 C CA . ALA A 1 89 ? 11.101 -6.486 -3.217 1.00 94.81 89 ALA A CA 1
ATOM 700 C C . ALA A 1 89 ? 11.861 -5.454 -2.384 1.00 94.81 89 ALA A C 1
ATOM 702 O O . ALA A 1 89 ? 11.326 -4.389 -2.111 1.00 94.81 89 ALA A O 1
ATOM 703 N N . LYS A 1 90 ? 13.135 -5.731 -2.077 1.00 94.94 90 LYS A N 1
ATOM 704 C CA . LYS A 1 90 ? 14.012 -4.815 -1.337 1.00 94.94 90 LYS A CA 1
ATOM 705 C C . LYS A 1 90 ? 14.060 -3.418 -1.963 1.00 94.94 90 LYS A C 1
ATOM 707 O O . LYS A 1 90 ? 13.936 -2.426 -1.253 1.00 94.94 90 LYS A O 1
ATOM 712 N N . ASP A 1 91 ? 14.221 -3.352 -3.282 1.00 94.38 91 ASP A N 1
ATOM 713 C CA . ASP A 1 91 ? 14.321 -2.085 -4.004 1.00 94.38 91 ASP A CA 1
ATOM 714 C C . ASP A 1 91 ? 12.944 -1.402 -4.110 1.00 94.38 91 ASP A C 1
ATOM 716 O O . ASP A 1 91 ? 12.858 -0.182 -4.017 1.00 94.38 91 ASP A O 1
ATOM 720 N N . ARG A 1 92 ? 11.844 -2.167 -4.220 1.00 95.25 92 ARG A N 1
ATOM 721 C CA . ARG A 1 92 ? 10.473 -1.626 -4.142 1.00 95.25 92 ARG A CA 1
ATOM 722 C C . ARG A 1 92 ? 10.151 -1.041 -2.770 1.00 95.25 92 ARG A C 1
ATOM 724 O O . ARG A 1 92 ? 9.562 0.030 -2.715 1.00 95.25 92 ARG A O 1
ATOM 731 N N . CYS A 1 93 ? 10.558 -1.700 -1.688 1.00 96.31 93 CYS A N 1
ATOM 732 C CA . CYS A 1 93 ? 10.417 -1.167 -0.334 1.00 96.31 93 CYS A CA 1
ATOM 733 C C . CYS A 1 93 ? 11.177 0.152 -0.188 1.00 96.31 93 CYS A C 1
ATOM 735 O O . CYS A 1 93 ? 10.582 1.130 0.249 1.00 96.31 93 CYS A O 1
ATOM 737 N N . GLN A 1 94 ? 12.433 0.211 -0.648 1.00 95.25 94 GLN A N 1
ATOM 738 C CA . GLN A 1 94 ? 13.213 1.451 -0.615 1.00 95.25 94 GLN A CA 1
ATOM 739 C C . GLN A 1 94 ? 12.552 2.571 -1.429 1.00 95.25 94 GLN A C 1
ATOM 741 O O . GLN A 1 94 ? 12.486 3.701 -0.967 1.00 95.25 94 GLN A O 1
ATOM 746 N N . LEU A 1 95 ? 12.037 2.279 -2.628 1.00 94.81 95 LEU A N 1
ATOM 747 C CA . LEU A 1 95 ? 11.326 3.277 -3.435 1.00 94.81 95 LEU A CA 1
ATOM 748 C C . LEU A 1 95 ? 10.102 3.845 -2.711 1.00 94.81 95 LEU A C 1
ATOM 750 O O . LEU A 1 95 ? 9.838 5.040 -2.815 1.00 94.81 95 LEU A O 1
ATOM 754 N N . CYS A 1 96 ? 9.353 2.998 -2.001 1.00 96.19 96 CYS A N 1
ATOM 755 C CA . CYS A 1 96 ? 8.213 3.435 -1.204 1.00 96.19 96 CYS A CA 1
ATOM 756 C C . CYS A 1 96 ? 8.647 4.283 0.001 1.00 96.19 96 CYS A C 1
ATOM 758 O O . CYS A 1 96 ? 7.991 5.279 0.280 1.00 96.19 96 CYS A O 1
ATOM 760 N N . GLU A 1 97 ? 9.738 3.921 0.681 1.00 96.12 97 GLU A N 1
ATOM 761 C CA . GLU A 1 97 ? 10.308 4.703 1.791 1.00 96.12 97 GLU A CA 1
ATOM 762 C C . GLU A 1 97 ? 10.739 6.097 1.308 1.00 96.12 97 GLU A C 1
ATOM 764 O O . GLU A 1 97 ? 10.274 7.098 1.842 1.00 96.12 97 GLU A O 1
ATOM 769 N N . GLU A 1 98 ? 11.508 6.171 0.218 1.00 94.50 98 GLU A N 1
ATOM 770 C CA . GLU A 1 98 ? 11.917 7.445 -0.391 1.00 94.50 98 GLU A CA 1
ATOM 771 C C . GLU A 1 98 ? 10.706 8.291 -0.799 1.00 94.50 98 GLU A C 1
ATOM 773 O O . GLU A 1 98 ? 10.677 9.493 -0.550 1.00 94.50 98 GLU A O 1
ATOM 778 N N . ALA A 1 99 ? 9.690 7.673 -1.416 1.00 93.94 99 ALA A N 1
ATOM 779 C CA . ALA A 1 99 ? 8.474 8.377 -1.813 1.00 93.94 99 ALA A CA 1
ATOM 780 C C . ALA A 1 99 ? 7.728 8.963 -0.604 1.00 93.94 99 ALA A C 1
ATOM 782 O O . ALA A 1 99 ? 7.270 10.097 -0.680 1.00 93.94 99 ALA A O 1
ATOM 783 N N . ILE A 1 100 ? 7.641 8.231 0.511 1.00 95.44 100 ILE A N 1
ATOM 784 C CA . ILE A 1 100 ? 7.047 8.728 1.761 1.00 95.44 100 ILE A CA 1
ATOM 785 C C . ILE A 1 100 ? 7.849 9.911 2.315 1.00 95.44 100 ILE A C 1
ATOM 787 O O . ILE A 1 100 ? 7.260 10.915 2.712 1.00 95.44 100 ILE A O 1
ATOM 791 N N . ASP A 1 101 ? 9.178 9.806 2.329 1.00 94.50 101 ASP A N 1
ATOM 792 C CA . ASP A 1 101 ? 10.054 10.840 2.884 1.00 94.50 101 ASP A CA 1
ATOM 793 C C . ASP A 1 101 ? 10.018 12.139 2.065 1.00 94.50 101 ASP A C 1
ATOM 795 O O . ASP A 1 101 ? 10.039 13.233 2.632 1.00 94.50 101 ASP A O 1
ATOM 799 N N . ILE A 1 102 ? 9.911 12.031 0.737 1.00 93.12 102 ILE A N 1
ATOM 800 C CA . ILE A 1 102 ? 9.784 13.169 -0.186 1.00 93.12 102 ILE A CA 1
ATOM 801 C C . ILE A 1 102 ? 8.525 13.997 0.087 1.00 93.12 102 ILE A C 1
ATOM 803 O O . ILE A 1 102 ? 8.586 15.224 0.023 1.00 93.12 102 ILE A O 1
ATOM 807 N N . GLU A 1 103 ? 7.402 13.346 0.399 1.00 92.19 103 GLU A N 1
ATOM 808 C CA . GLU A 1 103 ? 6.143 14.030 0.735 1.00 92.19 103 GLU A CA 1
ATOM 809 C C . GLU A 1 103 ? 6.228 14.797 2.072 1.00 92.19 103 GLU A C 1
ATOM 811 O O . GLU A 1 103 ? 5.356 15.600 2.414 1.00 92.19 103 GLU A O 1
ATOM 816 N N . GLY A 1 104 ? 7.309 14.590 2.827 1.00 94.00 104 GLY A N 1
ATOM 817 C CA . GLY A 1 104 ? 7.658 15.357 4.011 1.00 94.00 104 GLY A CA 1
ATOM 818 C C . GLY A 1 104 ? 7.092 14.793 5.312 1.00 94.00 104 GLY A C 1
ATOM 819 O O . GLY A 1 104 ? 6.390 13.781 5.359 1.00 94.00 104 GLY A O 1
ATOM 820 N N . SER A 1 105 ? 7.405 15.489 6.409 1.00 94.75 105 SER A N 1
ATOM 821 C CA . SER A 1 105 ? 7.107 15.037 7.776 1.00 94.75 105 SER A CA 1
ATOM 822 C C . SER A 1 105 ? 5.620 14.824 8.044 1.00 94.75 105 SER A C 1
ATOM 824 O O . SER A 1 105 ? 5.256 13.975 8.855 1.00 94.75 105 SER A O 1
ATOM 826 N N . ALA A 1 106 ? 4.749 15.567 7.356 1.00 93.25 106 ALA A N 1
ATOM 827 C CA . ALA A 1 106 ? 3.310 15.394 7.475 1.00 93.25 106 ALA A CA 1
ATOM 828 C C . ALA A 1 106 ? 2.887 13.977 7.063 1.00 93.25 106 ALA A C 1
ATOM 830 O O . ALA A 1 106 ? 2.127 13.345 7.790 1.00 93.25 106 ALA A O 1
ATOM 831 N N . VAL A 1 107 ? 3.422 13.451 5.958 1.00 93.88 107 VAL A N 1
ATOM 832 C CA . VAL A 1 107 ? 3.096 12.110 5.459 1.00 93.88 107 VAL A CA 1
ATOM 833 C C . VAL A 1 107 ? 3.883 11.033 6.202 1.00 93.88 107 VAL A C 1
ATOM 835 O O . VAL A 1 107 ? 3.290 10.060 6.672 1.00 93.88 107 VAL A O 1
ATOM 838 N N . SER A 1 108 ? 5.188 11.223 6.403 1.00 95.38 108 SER A N 1
ATOM 839 C CA . SER A 1 108 ? 6.027 10.233 7.094 1.00 95.38 108 SER A CA 1
ATOM 840 C C . SER A 1 108 ? 5.705 10.072 8.586 1.00 95.38 108 SER A C 1
ATOM 842 O O . SER A 1 108 ? 6.062 9.061 9.187 1.00 95.38 108 SER A O 1
ATOM 844 N N . SER A 1 109 ? 4.968 11.012 9.195 1.00 96.00 109 SER A N 1
ATOM 845 C CA . SER A 1 109 ? 4.511 10.886 10.589 1.00 96.00 109 SER A CA 1
ATOM 846 C C . SER A 1 109 ? 3.481 9.775 10.816 1.00 96.00 109 SER A C 1
ATOM 848 O O . SER A 1 109 ? 3.363 9.281 11.940 1.00 96.00 109 SER A O 1
ATOM 850 N N . TRP A 1 110 ? 2.737 9.378 9.780 1.00 96.25 110 TRP A N 1
ATOM 851 C CA . TRP A 1 110 ? 1.678 8.372 9.897 1.00 96.25 110 TRP A CA 1
ATOM 852 C C . TRP A 1 110 ? 1.772 7.260 8.852 1.00 96.25 110 TRP A C 1
ATOM 854 O O . TRP A 1 110 ? 1.172 6.207 9.060 1.00 96.25 110 TRP A O 1
ATOM 864 N N . MET A 1 111 ? 2.515 7.446 7.758 1.00 97.69 111 MET A N 1
ATOM 865 C CA . MET A 1 111 ? 2.684 6.442 6.709 1.00 97.69 111 MET A CA 1
ATOM 866 C C . MET A 1 111 ? 4.048 5.748 6.796 1.00 97.69 111 MET A C 1
ATOM 868 O O . MET A 1 111 ? 5.068 6.385 7.037 1.00 97.69 111 MET A O 1
ATOM 872 N N . SER A 1 112 ? 4.080 4.431 6.586 1.00 97.69 112 SER A N 1
ATOM 873 C CA . SER A 1 112 ? 5.308 3.629 6.610 1.00 97.69 112 SER A CA 1
ATOM 874 C C . SER A 1 112 ? 5.258 2.467 5.611 1.00 97.69 112 SER A C 1
ATOM 876 O O . SER A 1 112 ? 4.209 2.152 5.046 1.00 97.69 112 SER A O 1
ATOM 878 N N . VAL A 1 113 ? 6.392 1.801 5.391 1.00 97.62 113 VAL A N 1
ATOM 879 C CA . VAL A 1 113 ? 6.481 0.604 4.545 1.00 97.62 113 VAL A CA 1
ATOM 880 C C . VAL A 1 113 ? 6.467 -0.653 5.409 1.00 97.62 113 VAL A C 1
ATOM 882 O O . VAL A 1 113 ? 7.297 -0.835 6.297 1.00 97.62 113 VAL A O 1
ATOM 885 N N . SER A 1 114 ? 5.533 -1.559 5.124 1.00 96.31 114 SER A N 1
ATOM 886 C CA . SER A 1 114 ? 5.490 -2.893 5.717 1.00 96.31 114 SER A CA 1
ATOM 887 C C . SER A 1 114 ? 6.214 -3.891 4.819 1.00 96.31 114 SER A C 1
ATOM 889 O O . SER A 1 114 ? 5.723 -4.273 3.754 1.00 96.31 114 SER A O 1
ATOM 891 N N . ARG A 1 115 ? 7.376 -4.354 5.282 1.00 94.62 115 ARG A N 1
ATOM 892 C CA . ARG A 1 115 ? 8.205 -5.347 4.583 1.00 94.62 115 ARG A CA 1
ATOM 893 C C . ARG A 1 115 ? 7.709 -6.785 4.748 1.00 94.62 115 ARG A C 1
ATOM 895 O O . ARG A 1 115 ? 8.186 -7.658 4.027 1.00 94.62 115 ARG A O 1
ATOM 902 N N . GLY A 1 116 ? 6.750 -7.030 5.646 1.00 90.44 116 GLY A N 1
ATOM 903 C CA . GLY A 1 116 ? 6.342 -8.379 6.047 1.00 90.44 116 GLY A CA 1
ATOM 904 C C . GLY A 1 116 ? 5.865 -9.264 4.894 1.00 90.44 116 GLY A C 1
ATOM 905 O O . GLY A 1 116 ? 6.297 -10.409 4.801 1.00 90.44 116 GLY A O 1
ATOM 906 N N . GLU A 1 117 ? 5.059 -8.723 3.974 1.00 93.50 117 GLU A N 1
ATOM 907 C CA . GLU A 1 117 ? 4.634 -9.453 2.768 1.00 93.50 117 GLU A CA 1
ATOM 908 C C . GLU A 1 117 ? 5.827 -9.785 1.860 1.00 93.50 117 GLU A C 1
ATOM 910 O O . GLU A 1 117 ? 5.936 -10.883 1.325 1.00 93.50 117 GLU A O 1
ATOM 915 N N . SER A 1 118 ? 6.746 -8.837 1.694 1.00 93.50 118 SER A N 1
ATOM 916 C CA . SER A 1 118 ? 7.838 -8.949 0.731 1.00 93.50 118 SER A CA 1
ATOM 917 C C . SER A 1 118 ? 9.032 -9.791 1.194 1.00 93.50 118 SER A C 1
ATOM 919 O O . SER A 1 118 ? 9.704 -10.394 0.356 1.00 93.50 118 SER A O 1
ATOM 921 N N . GLU A 1 119 ? 9.318 -9.803 2.500 1.00 88.00 119 GLU A N 1
ATOM 922 C CA . GLU A 1 119 ? 10.548 -10.367 3.074 1.00 88.00 119 GLU A CA 1
ATOM 923 C C . GLU A 1 119 ? 10.312 -11.648 3.884 1.00 88.00 119 GLU A C 1
ATOM 925 O O . GLU A 1 119 ? 11.219 -12.473 3.965 1.00 88.00 119 GLU A O 1
ATOM 930 N N . TRP A 1 120 ? 9.132 -11.833 4.489 1.00 81.12 120 TRP A N 1
ATOM 931 C CA . TRP A 1 120 ? 8.893 -12.939 5.434 1.00 81.12 120 TRP A CA 1
ATOM 932 C C . TRP A 1 120 ? 7.917 -13.996 4.918 1.00 81.12 120 TRP A C 1
ATOM 934 O O . TRP A 1 120 ? 7.800 -15.069 5.507 1.00 81.12 120 TRP A O 1
ATOM 944 N N . ALA A 1 121 ? 7.224 -13.721 3.815 1.00 85.38 121 ALA A N 1
ATOM 945 C CA . ALA A 1 121 ? 6.317 -14.675 3.203 1.00 85.38 121 ALA A CA 1
ATOM 946 C C . ALA A 1 121 ? 7.070 -15.772 2.430 1.00 85.38 121 ALA A C 1
ATOM 948 O O . ALA A 1 121 ? 7.838 -15.495 1.506 1.00 85.38 121 ALA A O 1
ATOM 949 N N . ASN A 1 122 ? 6.775 -17.037 2.741 1.00 85.69 122 ASN A N 1
ATOM 950 C CA . ASN A 1 122 ? 7.203 -18.184 1.937 1.00 85.69 122 ASN A CA 1
ATOM 951 C C . ASN A 1 122 ? 6.260 -18.375 0.737 1.00 85.69 122 ASN A C 1
ATOM 953 O O . ASN A 1 122 ? 5.434 -19.285 0.721 1.00 85.69 122 ASN A O 1
ATOM 957 N N . GLY A 1 123 ? 6.375 -17.507 -0.270 1.00 85.38 123 GLY A N 1
ATOM 958 C CA . GLY A 1 123 ? 5.565 -17.561 -1.493 1.00 85.38 123 GLY A CA 1
ATOM 959 C C . GLY A 1 123 ? 4.493 -16.474 -1.567 1.00 85.38 123 GLY A C 1
ATOM 960 O O . GLY A 1 123 ? 4.634 -15.427 -0.941 1.00 85.38 123 GLY A O 1
ATOM 961 N N . PHE A 1 124 ? 3.456 -16.709 -2.382 1.00 86.88 124 PHE A N 1
ATOM 962 C CA . PHE A 1 124 ? 2.362 -15.748 -2.538 1.00 86.88 124 PHE A CA 1
ATOM 963 C C . PHE A 1 124 ? 1.405 -15.776 -1.365 1.00 86.88 124 PHE A C 1
ATOM 965 O O . PHE A 1 124 ? 0.889 -16.826 -0.991 1.00 86.88 124 PHE A O 1
ATOM 972 N N . VAL A 1 125 ? 1.186 -14.588 -0.807 1.00 88.19 125 VAL A N 1
ATOM 973 C CA . VAL A 1 125 ? 0.261 -14.333 0.284 1.00 88.19 125 VAL A CA 1
ATOM 974 C C . VAL A 1 125 ? -0.710 -13.281 -0.210 1.00 88.19 125 VAL A C 1
ATOM 976 O O . VAL A 1 125 ? -0.305 -12.216 -0.665 1.00 88.19 125 VAL A O 1
ATOM 979 N N . ASP A 1 126 ? -1.991 -13.614 -0.147 1.00 88.88 126 ASP A N 1
ATOM 980 C CA . ASP A 1 126 ? -3.046 -12.704 -0.562 1.00 88.88 126 ASP A CA 1
ATOM 981 C C . ASP A 1 126 ? -3.250 -11.578 0.471 1.00 88.88 126 ASP A C 1
ATOM 983 O O . ASP A 1 126 ? -2.803 -11.669 1.619 1.00 88.88 126 ASP A O 1
ATOM 987 N N . PHE A 1 127 ? -3.970 -10.519 0.102 1.00 89.12 127 PHE A N 1
ATOM 988 C CA . PHE A 1 127 ? -4.155 -9.341 0.962 1.00 89.12 127 PHE A CA 1
ATOM 989 C C . PHE A 1 127 ? -4.862 -9.664 2.289 1.00 89.12 127 PHE A C 1
ATOM 991 O O . PHE A 1 127 ? -4.608 -8.995 3.288 1.00 89.12 127 PHE A O 1
ATOM 998 N N . GLY A 1 128 ? -5.726 -10.688 2.327 1.00 90.88 128 GLY A N 1
ATOM 999 C CA . GLY A 1 128 ? -6.442 -11.111 3.537 1.00 90.88 128 GLY A CA 1
ATOM 1000 C C . GLY A 1 128 ? -5.480 -11.442 4.686 1.00 90.88 128 GLY A C 1
ATOM 1001 O O . GLY A 1 128 ? -5.420 -10.675 5.651 1.00 90.88 128 GLY A O 1
ATOM 1002 N N . PRO A 1 129 ? -4.652 -12.495 4.558 1.00 91.25 129 PRO A N 1
ATOM 1003 C CA . PRO A 1 129 ? -3.631 -12.815 5.555 1.00 91.25 129 PRO A CA 1
ATOM 1004 C C . PRO A 1 129 ? -2.657 -11.664 5.855 1.00 91.25 129 PRO A C 1
ATOM 1006 O O . PRO A 1 129 ? -2.235 -11.506 6.999 1.00 91.25 129 PRO A O 1
ATOM 1009 N N . VAL A 1 130 ? -2.312 -10.820 4.869 1.00 92.56 130 VAL A N 1
ATOM 1010 C CA . VAL A 1 130 ? -1.475 -9.626 5.110 1.00 92.56 130 VAL A CA 1
ATOM 1011 C C . VAL A 1 130 ? -2.168 -8.654 6.072 1.00 92.56 130 VAL A C 1
ATOM 1013 O O . VAL A 1 130 ? -1.544 -8.181 7.025 1.00 92.56 130 VAL A O 1
ATOM 1016 N N . THR A 1 131 ? -3.459 -8.379 5.870 1.00 92.38 131 THR A N 1
ATOM 1017 C CA . THR A 1 131 ? -4.227 -7.468 6.736 1.00 92.38 131 THR A CA 1
ATOM 1018 C C . THR A 1 131 ? -4.423 -8.016 8.150 1.00 92.38 131 THR A C 1
ATOM 1020 O O . THR A 1 131 ? -4.323 -7.252 9.113 1.00 92.38 131 THR A O 1
ATOM 1023 N N . GLU A 1 132 ? -4.637 -9.326 8.296 1.00 91.06 132 GLU A N 1
ATOM 1024 C CA . GLU A 1 132 ? -4.748 -9.998 9.597 1.00 91.06 132 GLU A CA 1
ATOM 1025 C C . GLU A 1 132 ? -3.424 -9.956 10.363 1.00 91.06 132 GLU A C 1
ATOM 1027 O O . GLU A 1 132 ? -3.386 -9.488 11.502 1.00 91.06 132 GLU A O 1
ATOM 1032 N N . ASN A 1 133 ? -2.320 -10.332 9.710 1.00 92.12 133 ASN A N 1
ATOM 1033 C CA . ASN A 1 133 ? -0.989 -10.292 10.314 1.00 92.12 133 ASN A CA 1
ATOM 1034 C C . ASN A 1 133 ? -0.603 -8.873 10.751 1.00 92.12 133 ASN A C 1
ATOM 1036 O O . ASN A 1 133 ? -0.043 -8.688 11.833 1.00 92.12 133 ASN A O 1
ATOM 1040 N N . LEU A 1 134 ? -0.927 -7.857 9.942 1.00 92.81 134 LEU A N 1
ATOM 1041 C CA . LEU A 1 134 ? -0.683 -6.461 10.304 1.00 92.81 134 LEU A CA 1
ATOM 1042 C C . LEU A 1 134 ? -1.520 -6.044 11.521 1.00 92.81 134 LEU A C 1
ATOM 1044 O O . LEU A 1 134 ? -0.989 -5.426 12.445 1.00 92.81 134 LEU A O 1
ATOM 1048 N N . ARG A 1 135 ? -2.810 -6.401 11.563 1.00 93.25 135 ARG A N 1
ATOM 1049 C CA . ARG A 1 135 ? -3.691 -6.119 12.709 1.00 93.25 135 ARG A CA 1
ATOM 1050 C C . ARG A 1 135 ? -3.132 -6.728 13.993 1.00 93.25 135 ARG A C 1
ATOM 1052 O O . ARG A 1 135 ? -3.075 -6.044 15.019 1.00 93.25 135 ARG A O 1
ATOM 1059 N N . ASP A 1 136 ? -2.730 -7.991 13.933 1.00 92.50 136 ASP A N 1
ATOM 1060 C CA . ASP A 1 136 ? -2.267 -8.746 15.094 1.00 92.50 136 ASP A CA 1
ATOM 1061 C C . ASP A 1 136 ? -0.911 -8.215 15.579 1.00 92.50 136 ASP A C 1
ATOM 1063 O O . ASP A 1 136 ? -0.738 -7.964 16.775 1.00 92.50 136 ASP A O 1
ATOM 1067 N N . PHE A 1 137 ? 0.007 -7.908 14.654 1.00 92.88 137 PHE A N 1
ATOM 1068 C CA . PHE A 1 137 ? 1.278 -7.249 14.959 1.00 92.88 137 PHE A CA 1
ATOM 1069 C C . PHE A 1 137 ? 1.076 -5.909 15.676 1.00 92.88 137 PHE A C 1
ATOM 1071 O O . PHE A 1 137 ? 1.676 -5.667 16.726 1.00 92.88 137 PHE A O 1
ATOM 1078 N N . LEU A 1 138 ? 0.217 -5.038 15.139 1.00 93.00 138 LEU A N 1
ATOM 1079 C CA . LEU A 1 138 ? -0.031 -3.715 15.716 1.00 93.00 138 LEU A CA 1
ATOM 1080 C C . LEU A 1 138 ? -0.723 -3.810 17.077 1.00 93.00 138 LEU A C 1
ATOM 1082 O O . LEU A 1 138 ? -0.354 -3.095 18.007 1.00 93.00 138 LEU A O 1
ATOM 1086 N N . THR A 1 139 ? -1.678 -4.727 17.221 1.00 92.06 139 THR A N 1
ATOM 1087 C CA . THR A 1 139 ? -2.355 -4.977 18.500 1.00 92.06 139 THR A CA 1
ATOM 1088 C C . THR A 1 139 ? -1.357 -5.451 19.554 1.00 92.06 139 THR A C 1
ATOM 1090 O O . THR A 1 139 ? -1.312 -4.891 20.648 1.00 92.06 139 THR A O 1
ATOM 1093 N N . MET A 1 140 ? -0.492 -6.411 19.213 1.00 92.81 140 MET A N 1
ATOM 1094 C CA . MET A 1 140 ? 0.576 -6.878 20.099 1.00 92.81 140 MET A CA 1
ATOM 1095 C C . MET A 1 140 ? 1.519 -5.735 20.499 1.00 92.81 140 MET A C 1
ATOM 1097 O O . MET A 1 140 ? 1.863 -5.608 21.673 1.00 92.81 140 MET A O 1
ATOM 1101 N N . LYS A 1 141 ? 1.919 -4.874 19.553 1.00 92.56 141 LYS A N 1
ATOM 1102 C CA . LYS A 1 141 ? 2.786 -3.720 19.840 1.00 92.56 141 LYS A CA 1
ATOM 1103 C C . LYS A 1 141 ? 2.141 -2.714 20.788 1.00 92.56 141 LYS A C 1
ATOM 1105 O O . LYS A 1 141 ? 2.827 -2.201 21.666 1.00 92.56 141 LYS A O 1
ATOM 1110 N N . LEU A 1 142 ? 0.843 -2.456 20.648 1.00 91.31 142 LEU A N 1
ATOM 1111 C CA . LEU A 1 142 ? 0.110 -1.579 21.562 1.00 91.31 142 LEU A CA 1
ATOM 1112 C C . LEU A 1 142 ? 0.027 -2.173 22.972 1.00 91.31 142 LEU A C 1
ATOM 1114 O O . LEU A 1 142 ? 0.288 -1.462 23.940 1.00 91.31 142 LEU A O 1
ATOM 1118 N N . VAL A 1 143 ? -0.235 -3.479 23.086 1.00 91.00 143 VAL A N 1
ATOM 1119 C CA . VAL A 1 143 ? -0.243 -4.192 24.375 1.00 91.00 143 VAL A CA 1
ATOM 1120 C C . VAL A 1 143 ? 1.133 -4.146 25.048 1.00 91.00 143 VAL A C 1
ATOM 1122 O O . VAL A 1 143 ? 1.210 -3.834 26.232 1.00 91.00 143 VAL A O 1
ATOM 1125 N N . GLN A 1 144 ? 2.222 -4.371 24.302 1.00 93.12 144 GLN A N 1
ATOM 1126 C CA . GLN A 1 144 ? 3.600 -4.267 24.816 1.00 93.12 144 GLN A CA 1
ATOM 1127 C C . GLN A 1 144 ? 3.953 -2.863 25.330 1.00 93.12 144 GLN A C 1
ATOM 1129 O O . GLN A 1 144 ? 4.849 -2.724 26.155 1.00 93.12 144 GLN A O 1
ATOM 1134 N N . GLN A 1 145 ? 3.271 -1.830 24.834 1.00 94.75 145 GLN A N 1
ATOM 1135 C CA . GLN A 1 145 ? 3.436 -0.440 25.263 1.00 94.75 145 GLN A CA 1
ATOM 1136 C C . GLN A 1 145 ? 2.415 -0.017 26.330 1.00 94.75 145 GLN A C 1
ATOM 1138 O O . GLN A 1 145 ? 2.286 1.178 26.587 1.00 94.75 145 GLN A O 1
ATOM 1143 N N . GLU A 1 146 ? 1.645 -0.957 26.888 1.00 93.81 146 GLU A N 1
ATOM 1144 C CA . GLU A 1 146 ? 0.563 -0.696 27.850 1.00 93.81 146 GLU A CA 1
ATOM 1145 C C . GLU A 1 146 ? -0.513 0.276 27.317 1.00 93.81 146 GLU A C 1
ATOM 1147 O O . GLU A 1 146 ? -1.268 0.897 28.067 1.00 93.81 146 GLU A O 1
ATOM 1152 N N . LYS A 1 147 ? -0.630 0.398 25.989 1.00 90.56 147 LYS A N 1
ATOM 1153 C CA . LYS A 1 147 ? -1.638 1.226 25.322 1.00 90.56 147 LYS A CA 1
ATOM 1154 C C . LYS A 1 147 ? -2.880 0.388 25.055 1.00 90.56 147 LYS A C 1
ATOM 1156 O O . LYS A 1 147 ? -2.952 -0.360 24.082 1.00 90.56 147 LYS A O 1
ATOM 1161 N N . LEU A 1 148 ? -3.885 0.537 25.911 1.00 84.75 148 LEU A N 1
ATOM 1162 C CA . LEU A 1 148 ? -5.180 -0.114 25.728 1.00 84.75 148 LEU A CA 1
ATOM 1163 C C . LEU A 1 148 ? -6.069 0.711 24.793 1.00 84.75 148 LEU A C 1
ATOM 1165 O O . LEU A 1 148 ? -6.354 1.881 25.051 1.00 84.75 148 LEU A O 1
ATOM 1169 N N . LEU A 1 149 ? -6.543 0.091 23.712 1.00 82.50 149 LEU A N 1
ATOM 1170 C CA . LEU A 1 149 ? -7.542 0.704 22.844 1.00 82.50 149 LEU A CA 1
ATOM 1171 C C . LEU A 1 149 ? -8.945 0.498 23.421 1.00 82.50 149 LEU A C 1
ATOM 1173 O O . LEU A 1 149 ? -9.307 -0.602 23.834 1.00 82.50 149 LEU A O 1
ATOM 1177 N N . LYS A 1 150 ? -9.775 1.546 23.373 1.00 84.75 150 LYS A N 1
ATOM 1178 C CA . LYS A 1 150 ? -11.204 1.450 23.721 1.00 84.75 150 LYS A CA 1
ATOM 1179 C C . LYS A 1 150 ? -11.965 0.491 22.794 1.00 84.75 150 LYS A C 1
ATOM 1181 O O . LYS A 1 150 ? -12.952 -0.108 23.210 1.00 84.75 150 LYS A O 1
ATOM 1186 N N . TYR A 1 151 ? -11.509 0.363 21.548 1.00 85.25 151 TYR A N 1
ATOM 1187 C CA . TYR A 1 151 ? -12.091 -0.499 20.524 1.00 85.25 151 TYR A CA 1
ATOM 1188 C C . TYR A 1 151 ? -10.992 -1.309 19.825 1.00 85.25 151 TYR A C 1
ATOM 1190 O O . TYR A 1 151 ? -9.874 -0.806 19.709 1.00 85.25 151 TYR A O 1
ATOM 1198 N N . PRO A 1 152 ? -11.285 -2.521 19.320 1.00 86.31 152 PRO A N 1
ATOM 1199 C CA . PRO A 1 152 ? -10.316 -3.300 18.556 1.00 86.31 152 PRO A CA 1
ATOM 1200 C C . PRO A 1 152 ? -9.773 -2.519 17.356 1.00 86.31 152 PRO A C 1
ATOM 1202 O O . PRO A 1 152 ? -10.538 -1.859 16.644 1.00 86.31 152 PRO A O 1
ATOM 1205 N N . LEU A 1 153 ? -8.464 -2.630 17.116 1.00 91.00 153 LEU A N 1
ATOM 1206 C CA . LEU A 1 153 ? -7.838 -2.077 15.922 1.00 91.00 153 LEU A CA 1
ATOM 1207 C C . LEU A 1 153 ? -8.435 -2.742 14.678 1.00 91.00 153 LEU A C 1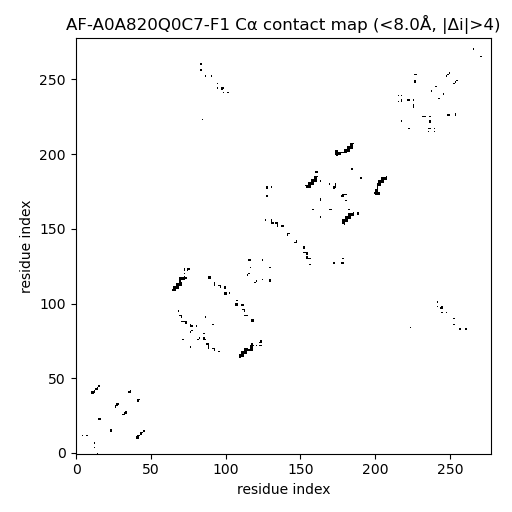
ATOM 1209 O O . LEU A 1 153 ? -8.655 -3.954 14.640 1.00 91.00 153 LEU A O 1
ATOM 1213 N N . ARG A 1 154 ? -8.681 -1.938 13.648 1.00 91.25 154 ARG A N 1
ATOM 1214 C CA . ARG A 1 154 ? -9.163 -2.408 12.352 1.00 91.25 154 ARG A CA 1
ATOM 1215 C C . ARG A 1 154 ? -8.154 -2.020 11.288 1.00 91.25 154 ARG A C 1
ATOM 1217 O O . ARG A 1 154 ? -7.728 -0.871 11.244 1.00 91.25 154 ARG A O 1
ATOM 1224 N N . VAL A 1 155 ? -7.803 -2.976 10.438 1.00 93.75 155 VAL A N 1
ATOM 1225 C CA . VAL A 1 155 ? -7.007 -2.733 9.235 1.00 93.75 155 VAL A CA 1
ATOM 1226 C C . VAL A 1 155 ? -7.972 -2.620 8.063 1.00 93.75 155 VAL A C 1
ATOM 1228 O O . VAL A 1 155 ? -8.863 -3.455 7.909 1.00 93.75 155 VAL A O 1
ATOM 1231 N N . VAL A 1 156 ? -7.821 -1.555 7.278 1.00 95.44 156 VAL A N 1
ATOM 1232 C CA . VAL A 1 156 ? -8.617 -1.307 6.075 1.00 95.44 156 VAL A CA 1
ATOM 1233 C C . VAL A 1 156 ? -7.716 -1.533 4.8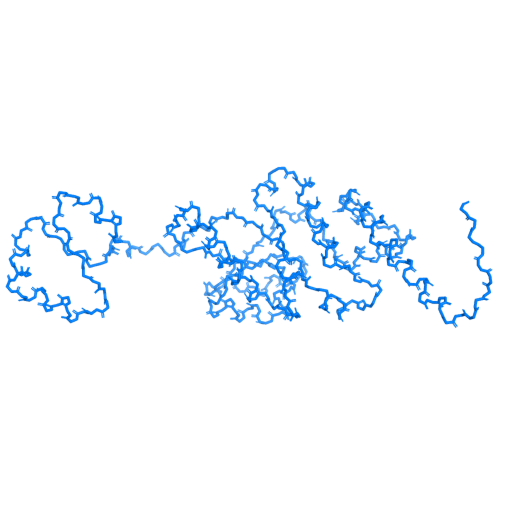69 1.00 95.44 156 VAL A C 1
ATOM 1235 O O . VAL A 1 156 ? -6.709 -0.846 4.713 1.00 95.44 156 VAL A O 1
ATOM 1238 N N . TYR A 1 157 ? -8.063 -2.503 4.029 1.00 96.06 157 TYR A N 1
ATOM 1239 C CA . TYR A 1 157 ? -7.376 -2.753 2.769 1.00 96.06 157 TYR A CA 1
ATOM 1240 C C . TYR A 1 157 ? -7.742 -1.667 1.754 1.00 96.06 157 TYR A C 1
ATOM 1242 O O . TYR A 1 157 ? -8.913 -1.530 1.405 1.00 96.06 157 TYR A O 1
ATOM 1250 N N . VAL A 1 158 ? -6.762 -0.895 1.286 1.00 96.31 158 VAL A N 1
ATOM 1251 C CA . VAL A 1 158 ? -6.983 0.182 0.311 1.00 96.31 158 VAL A CA 1
ATOM 1252 C C . VAL A 1 158 ? -6.623 -0.311 -1.086 1.00 96.31 158 VAL A C 1
ATOM 1254 O O . VAL A 1 158 ? -5.504 -0.774 -1.308 1.00 96.31 158 VAL A O 1
ATOM 1257 N N . CYS A 1 159 ? -7.540 -0.184 -2.042 1.00 95.50 159 CYS A N 1
ATOM 1258 C CA . CYS A 1 159 ? -7.275 -0.512 -3.440 1.00 95.50 159 CYS A CA 1
ATOM 1259 C C . CYS A 1 159 ? -7.961 0.462 -4.406 1.00 95.50 159 CYS A C 1
ATOM 1261 O O . CYS A 1 159 ? -8.882 1.190 -4.041 1.00 95.50 159 CYS A O 1
ATOM 1263 N N . GLY A 1 160 ? -7.490 0.492 -5.654 1.00 93.88 160 GLY A N 1
ATOM 1264 C CA . GLY A 1 160 ? -8.165 1.214 -6.731 1.00 93.88 160 GLY A CA 1
ATOM 1265 C C . GLY A 1 160 ? -9.402 0.463 -7.225 1.00 93.88 160 GLY A C 1
ATOM 1266 O O . GLY A 1 160 ? -9.446 -0.771 -7.192 1.00 93.88 160 GLY A O 1
ATOM 1267 N N . LEU A 1 161 ? -10.386 1.207 -7.735 1.00 91.81 161 LEU A N 1
ATOM 1268 C CA . LEU A 1 161 ? -11.608 0.654 -8.328 1.00 91.81 161 LEU A CA 1
ATOM 1269 C C . LEU A 1 161 ? -11.320 -0.368 -9.442 1.00 91.81 161 LEU A C 1
ATOM 1271 O O . LEU A 1 161 ? -12.018 -1.370 -9.571 1.00 91.81 161 LEU A O 1
ATOM 1275 N N . ASP A 1 162 ? -10.240 -0.170 -10.198 1.00 92.00 162 ASP A N 1
ATOM 1276 C CA . ASP A 1 162 ? -9.804 -1.093 -11.242 1.00 92.00 162 ASP A CA 1
ATOM 1277 C C . ASP A 1 162 ? -9.402 -2.472 -10.703 1.00 92.00 162 ASP A C 1
ATOM 1279 O O . ASP A 1 162 ? -9.647 -3.485 -11.360 1.00 92.00 162 ASP A O 1
ATOM 1283 N N . HIS A 1 163 ? -8.793 -2.527 -9.515 1.00 92.38 163 HIS A N 1
ATOM 1284 C CA . HIS A 1 163 ? -8.465 -3.789 -8.860 1.00 92.38 163 HIS A CA 1
ATOM 1285 C C . HIS A 1 163 ? -9.710 -4.429 -8.247 1.00 92.38 163 HIS A C 1
ATOM 1287 O O . HIS A 1 163 ? -9.928 -5.624 -8.443 1.00 92.38 163 HIS A O 1
ATOM 1293 N N . PHE A 1 164 ? -10.537 -3.630 -7.568 1.00 91.94 164 PHE A N 1
ATOM 1294 C CA . PHE A 1 164 ? -11.781 -4.090 -6.956 1.00 91.94 164 PHE A CA 1
ATOM 1295 C C . PHE A 1 164 ? -12.698 -4.775 -7.982 1.00 91.94 164 PHE A C 1
ATOM 1297 O O . PHE A 1 164 ? -13.110 -5.913 -7.772 1.00 91.94 164 PHE A O 1
ATOM 1304 N N . ASN A 1 165 ? -12.901 -4.156 -9.150 1.00 89.38 165 ASN A N 1
ATOM 1305 C CA . ASN A 1 165 ? -13.745 -4.706 -10.217 1.00 89.38 165 ASN A CA 1
ATOM 1306 C C . ASN A 1 165 ? -13.176 -5.986 -10.858 1.00 89.38 165 ASN A C 1
ATOM 1308 O O . ASN A 1 165 ? -13.928 -6.799 -11.390 1.00 89.38 165 ASN A O 1
ATOM 1312 N N . LYS A 1 166 ? -11.851 -6.180 -10.834 1.00 90.38 166 LYS A N 1
ATOM 1313 C CA . LYS A 1 166 ? -11.188 -7.370 -11.403 1.00 90.38 166 LYS A CA 1
ATOM 1314 C C . LYS A 1 166 ? -11.077 -8.525 -10.411 1.00 90.38 166 LYS A C 1
ATOM 1316 O O . LYS A 1 166 ? -10.876 -9.662 -10.833 1.00 90.38 166 LYS A O 1
ATOM 1321 N N . CYS A 1 167 ? -11.152 -8.249 -9.111 1.00 90.25 167 CYS A N 1
ATOM 1322 C CA . CYS A 1 167 ? -10.881 -9.215 -8.057 1.00 90.25 167 CYS A CA 1
ATOM 1323 C C . CYS A 1 167 ? -12.133 -9.466 -7.209 1.00 90.25 167 CYS A C 1
ATOM 1325 O O . CYS A 1 167 ? -12.290 -8.898 -6.128 1.00 90.25 167 CYS A O 1
ATOM 1327 N N . LEU A 1 168 ? -12.995 -10.384 -7.669 1.00 89.12 168 LEU A N 1
ATOM 1328 C CA . LEU A 1 168 ? -14.208 -10.793 -6.942 1.00 89.12 168 LEU A CA 1
ATOM 1329 C C . LEU A 1 168 ? -13.906 -11.232 -5.498 1.00 89.12 168 LEU A C 1
ATOM 1331 O O . LEU A 1 168 ? -14.726 -11.058 -4.601 1.00 89.12 168 LEU A O 1
ATOM 1335 N N . TYR A 1 169 ? -12.707 -11.761 -5.254 1.00 90.25 169 TYR A N 1
ATOM 1336 C CA . TYR A 1 169 ? -12.271 -12.167 -3.925 1.00 90.25 169 TYR A CA 1
ATOM 1337 C C . TYR A 1 169 ? -12.221 -11.003 -2.918 1.00 90.25 169 TYR A C 1
ATOM 1339 O O . TYR A 1 169 ? -12.623 -11.188 -1.772 1.00 90.25 169 TYR A O 1
ATOM 1347 N N . VAL A 1 170 ? -11.823 -9.789 -3.331 1.00 89.44 170 VAL A N 1
ATOM 1348 C CA . VAL A 1 170 ? -11.846 -8.594 -2.456 1.00 89.44 170 VAL A CA 1
ATOM 1349 C C . VAL A 1 170 ? -13.274 -8.290 -2.013 1.00 89.44 170 VAL A C 1
ATOM 1351 O O . VAL A 1 170 ? -13.523 -8.073 -0.825 1.00 89.44 170 VAL A O 1
ATOM 1354 N N . GLN A 1 171 ? -14.217 -8.328 -2.956 1.00 88.19 171 GLN A N 1
ATOM 1355 C CA . GLN A 1 171 ? -15.631 -8.105 -2.677 1.00 88.19 171 GLN A CA 1
ATOM 1356 C C . GLN A 1 171 ? -16.183 -9.169 -1.722 1.00 88.19 171 GLN A C 1
ATOM 1358 O O . GLN A 1 171 ? -16.784 -8.814 -0.711 1.00 88.19 171 GLN A O 1
ATOM 1363 N N . LEU A 1 172 ? -15.929 -10.455 -1.989 1.00 88.31 172 LEU A N 1
ATOM 1364 C CA . LEU A 1 172 ? -16.386 -11.561 -1.139 1.00 88.31 172 LEU A CA 1
ATOM 1365 C C . LEU A 1 172 ? -15.843 -11.450 0.292 1.00 88.31 172 LEU A C 1
ATOM 1367 O O . LEU A 1 172 ? -16.594 -11.609 1.255 1.00 88.31 172 LEU A O 1
ATOM 1371 N N . MET A 1 173 ? -14.558 -11.125 0.445 1.00 86.56 173 MET A N 1
ATOM 1372 C CA . MET A 1 173 ? -13.919 -10.989 1.757 1.00 86.56 173 MET A CA 1
ATOM 1373 C C . MET A 1 173 ? -14.464 -9.798 2.551 1.00 86.56 173 MET A C 1
ATOM 1375 O O . MET A 1 173 ? -14.676 -9.904 3.763 1.00 86.56 173 MET A O 1
ATOM 1379 N N . ALA A 1 174 ? -14.735 -8.675 1.885 1.00 87.50 174 ALA A N 1
ATOM 1380 C CA . ALA A 1 174 ? -15.378 -7.533 2.524 1.00 87.50 174 ALA A CA 1
ATOM 1381 C C . ALA A 1 174 ? -16.850 -7.830 2.880 1.00 87.50 174 ALA A C 1
ATOM 1383 O O . ALA A 1 174 ? -17.315 -7.443 3.956 1.00 87.50 174 ALA A O 1
ATOM 1384 N N . GLN A 1 175 ? -17.554 -8.586 2.027 1.00 85.19 175 GLN A N 1
ATOM 1385 C CA . GLN A 1 175 ? -18.948 -8.994 2.225 1.00 85.19 175 GLN A CA 1
ATOM 1386 C C . GLN A 1 175 ? -19.148 -9.927 3.417 1.00 85.19 175 GLN A C 1
ATOM 1388 O O . GLN A 1 175 ? -20.087 -9.766 4.200 1.00 85.19 175 GLN A O 1
ATOM 1393 N N . GLN A 1 176 ? -18.217 -10.854 3.611 1.00 83.81 176 GLN A N 1
ATOM 1394 C CA . GLN A 1 176 ? -18.216 -11.787 4.737 1.00 83.81 176 GLN A CA 1
ATOM 1395 C C . GLN A 1 176 ? -17.778 -11.135 6.065 1.00 83.81 176 GLN A C 1
ATOM 1397 O O . GLN A 1 176 ? -17.723 -11.811 7.087 1.00 83.81 176 GLN A O 1
ATOM 1402 N N . ASN A 1 177 ? -17.516 -9.818 6.082 1.00 72.69 177 ASN A N 1
ATOM 1403 C CA . ASN A 1 177 ? -16.941 -9.065 7.206 1.00 72.69 177 ASN A CA 1
ATOM 1404 C C . ASN A 1 177 ? -15.575 -9.598 7.679 1.00 72.69 177 ASN A C 1
ATOM 1406 O O . ASN A 1 177 ? -15.178 -9.332 8.815 1.00 72.69 177 ASN A O 1
ATOM 1410 N N . ASN A 1 178 ? -14.846 -10.307 6.812 1.00 77.81 178 ASN A N 1
ATOM 1411 C CA . ASN A 1 178 ? -13.501 -10.791 7.125 1.00 77.81 178 ASN A CA 1
ATOM 1412 C C . ASN A 1 178 ? -12.496 -9.633 7.103 1.00 77.81 178 ASN A C 1
ATOM 1414 O O . ASN A 1 178 ? -11.580 -9.584 7.919 1.00 77.81 178 ASN A O 1
ATOM 1418 N N . ILE A 1 179 ? -12.705 -8.664 6.205 1.00 85.94 179 ILE A N 1
ATOM 1419 C CA . ILE A 1 179 ? -11.881 -7.457 6.095 1.00 85.94 179 ILE A CA 1
ATOM 1420 C C . ILE A 1 179 ? -12.734 -6.196 5.948 1.00 85.94 179 ILE A C 1
ATOM 1422 O O . ILE A 1 179 ? -13.887 -6.245 5.517 1.00 85.94 179 ILE A O 1
ATOM 1426 N N . LEU A 1 180 ? -12.138 -5.046 6.262 1.00 91.94 180 LEU A N 1
ATOM 1427 C CA . LEU A 1 180 ? -12.620 -3.762 5.762 1.00 91.94 180 LEU A CA 1
ATOM 1428 C C . LEU A 1 180 ? -11.842 -3.396 4.501 1.00 91.94 180 LEU A C 1
ATOM 1430 O O . LEU A 1 180 ? -10.626 -3.568 4.462 1.00 91.94 180 LEU A O 1
ATOM 1434 N N . CYS A 1 181 ? -12.525 -2.862 3.496 1.00 93.56 181 CYS A N 1
ATOM 1435 C CA . CYS A 1 181 ? -11.926 -2.433 2.241 1.00 93.56 181 CYS A CA 1
ATOM 1436 C C . CYS A 1 181 ? -12.304 -0.981 1.945 1.00 93.56 181 CYS A C 1
ATOM 1438 O O . CYS A 1 181 ? -13.467 -0.605 2.058 1.00 93.56 181 CYS A O 1
ATOM 1440 N N . ALA A 1 182 ? -11.325 -0.169 1.568 1.00 94.00 182 ALA A N 1
ATOM 1441 C CA . ALA A 1 182 ? -11.520 1.166 1.038 1.00 94.00 182 ALA A CA 1
ATOM 1442 C C . ALA A 1 182 ? -11.176 1.176 -0.455 1.00 94.00 182 ALA A C 1
ATOM 1444 O O . ALA A 1 182 ? -10.048 0.873 -0.840 1.00 94.00 182 ALA A O 1
ATOM 1445 N N . VAL A 1 183 ? -12.147 1.531 -1.291 1.00 93.00 183 VAL A N 1
ATOM 1446 C CA . VAL A 1 183 ? -12.026 1.520 -2.749 1.00 93.00 183 VAL A CA 1
ATOM 1447 C C . VAL A 1 183 ? -11.923 2.954 -3.248 1.00 93.00 183 VAL A C 1
ATOM 1449 O O . VAL A 1 183 ? -12.875 3.730 -3.150 1.00 93.00 183 VAL A O 1
ATOM 1452 N N . VAL A 1 184 ? -10.761 3.305 -3.789 1.00 93.25 184 VAL A N 1
ATOM 1453 C CA . VAL A 1 184 ? -10.476 4.634 -4.333 1.00 93.25 184 VAL A CA 1
ATOM 1454 C C . VAL A 1 184 ? -10.935 4.704 -5.783 1.00 93.25 184 VAL A C 1
ATOM 1456 O O . VAL A 1 184 ? -10.540 3.879 -6.613 1.00 93.25 184 VAL A O 1
ATOM 1459 N N . TYR A 1 185 ? -11.769 5.691 -6.104 1.00 89.38 185 TYR A N 1
ATOM 1460 C CA . TYR A 1 185 ? -12.307 5.822 -7.455 1.00 89.38 185 TYR A CA 1
ATOM 1461 C C . TYR A 1 185 ? -11.239 6.275 -8.446 1.00 89.38 185 TYR A C 1
ATOM 1463 O O . TYR A 1 185 ? -10.590 7.300 -8.241 1.00 89.38 185 TYR A O 1
ATOM 1471 N N . ARG A 1 186 ? -11.164 5.595 -9.591 1.00 85.62 186 ARG A N 1
ATOM 1472 C CA . ARG A 1 186 ? -10.289 5.950 -10.716 1.00 85.62 186 ARG A CA 1
ATOM 1473 C C . ARG A 1 186 ? -11.103 6.263 -11.961 1.00 85.62 186 ARG A C 1
ATOM 1475 O O . ARG A 1 186 ? -12.148 5.647 -12.176 1.00 85.62 186 ARG A O 1
ATOM 1482 N N . HIS A 1 187 ? -10.642 7.220 -12.757 1.00 83.06 187 HIS A N 1
ATOM 1483 C CA . HIS A 1 187 ? -11.381 7.678 -13.926 1.00 83.06 187 HIS A CA 1
ATOM 1484 C C . HIS A 1 187 ? -11.467 6.569 -14.986 1.00 83.06 187 HIS A C 1
ATOM 1486 O O . HIS A 1 187 ? -10.502 5.847 -15.225 1.00 83.06 187 HIS A O 1
ATOM 1492 N N . GLY A 1 188 ? -12.634 6.417 -15.617 1.00 82.75 188 GLY A N 1
ATOM 1493 C CA . GLY A 1 188 ? -12.842 5.437 -16.690 1.00 82.75 188 GLY A CA 1
ATOM 1494 C C . GLY A 1 188 ? -13.064 3.986 -16.239 1.00 82.75 188 GLY A C 1
ATOM 1495 O O . GLY A 1 188 ? -13.092 3.099 -17.087 1.00 82.75 188 GLY A O 1
ATOM 1496 N N . TYR A 1 189 ? -13.249 3.723 -14.938 1.00 80.75 189 TYR A N 1
ATOM 1497 C CA . TYR A 1 189 ? -13.459 2.368 -14.397 1.00 80.75 189 TYR A CA 1
ATOM 1498 C C . TYR A 1 189 ? -14.898 2.074 -13.925 1.00 80.75 189 TYR A C 1
ATOM 1500 O O . TYR A 1 189 ? -15.095 1.193 -13.088 1.00 80.75 189 TYR A O 1
ATOM 1508 N N . GLY A 1 190 ? -15.902 2.757 -14.488 1.00 73.00 190 GLY A N 1
ATOM 1509 C CA . GLY A 1 190 ? -17.320 2.409 -14.318 1.00 73.00 190 GLY A CA 1
ATOM 1510 C C . GLY A 1 190 ? -17.910 2.791 -12.957 1.00 73.00 190 GLY A C 1
ATOM 1511 O O . GLY A 1 190 ? -18.395 1.935 -12.218 1.00 73.00 190 GLY A O 1
ATOM 1512 N N . GLU A 1 191 ? -17.862 4.077 -12.609 1.00 72.88 191 GLU A N 1
ATOM 1513 C CA . GLU A 1 191 ? -18.402 4.609 -11.343 1.00 72.88 191 GLU A CA 1
ATOM 1514 C C . GLU A 1 191 ? -19.919 4.426 -11.228 1.00 72.88 191 GLU A C 1
ATOM 1516 O O . GLU A 1 191 ? -20.454 4.266 -10.131 1.00 72.88 191 GLU A O 1
ATOM 1521 N N . GLU A 1 192 ? -20.601 4.394 -12.370 1.00 70.88 192 GLU A N 1
ATOM 1522 C CA . GLU A 1 192 ? -22.036 4.185 -12.522 1.00 70.88 192 GLU A CA 1
ATOM 1523 C C . GLU A 1 192 ? -22.516 2.812 -12.030 1.00 70.88 192 GLU A C 1
ATOM 1525 O O . GLU A 1 192 ? -23.696 2.650 -11.722 1.00 70.88 192 GLU A O 1
ATOM 1530 N N . HIS A 1 193 ? -21.620 1.828 -11.916 1.00 66.69 193 HIS A N 1
ATOM 1531 C CA . HIS A 1 193 ? -21.962 0.477 -11.466 1.00 66.69 193 HIS A CA 1
ATOM 1532 C C . HIS A 1 193 ? -21.859 0.292 -9.948 1.00 66.69 193 HIS A C 1
ATOM 1534 O O . HIS A 1 193 ? -22.230 -0.762 -9.424 1.00 66.69 193 HIS A O 1
ATOM 1540 N N . ILE A 1 194 ? -21.395 1.309 -9.219 1.00 68.06 194 ILE A N 1
ATOM 1541 C CA . ILE A 1 194 ? -21.291 1.254 -7.765 1.00 68.06 194 ILE A CA 1
ATOM 1542 C C . ILE A 1 194 ? -22.653 1.616 -7.177 1.00 68.06 194 ILE A C 1
ATOM 1544 O O . ILE A 1 194 ? -22.989 2.783 -6.970 1.00 68.06 194 ILE A O 1
ATOM 1548 N N . ASN A 1 195 ? -23.460 0.588 -6.913 1.00 60.66 195 ASN A N 1
ATOM 1549 C CA . ASN A 1 195 ? -24.742 0.738 -6.236 1.00 60.66 195 ASN A CA 1
ATOM 1550 C C . ASN A 1 195 ? -24.524 1.363 -4.847 1.00 60.66 195 ASN A C 1
ATOM 1552 O O . ASN A 1 195 ? -24.158 0.682 -3.890 1.00 60.66 195 ASN A O 1
ATOM 1556 N N . GLN A 1 196 ? -24.823 2.661 -4.709 1.00 59.22 196 GLN A N 1
ATOM 1557 C CA . GLN A 1 196 ? -24.834 3.383 -3.425 1.00 59.22 196 GLN A CA 1
ATOM 1558 C C . GLN A 1 196 ? -25.786 2.751 -2.387 1.00 59.22 196 GLN A C 1
ATOM 1560 O O . GLN A 1 196 ? -25.752 3.095 -1.203 1.00 59.22 196 GLN A O 1
ATOM 1565 N N . SER A 1 197 ? -26.654 1.835 -2.828 1.00 50.44 197 SER A N 1
ATOM 1566 C CA . SER A 1 197 ? -27.579 1.073 -1.996 1.00 50.44 197 SER A CA 1
ATOM 1567 C C . SER A 1 197 ? -26.928 -0.077 -1.226 1.00 50.44 197 SER A C 1
ATOM 1569 O O . SER A 1 197 ? -27.536 -0.541 -0.262 1.00 50.44 197 SER A O 1
ATOM 1571 N N . ASP A 1 198 ? -25.714 -0.521 -1.577 1.00 61.47 198 ASP A N 1
ATOM 1572 C CA . ASP A 1 198 ? -25.030 -1.607 -0.861 1.00 61.47 198 ASP A CA 1
ATOM 1573 C C . ASP A 1 198 ? -24.311 -1.062 0.389 1.00 61.47 198 ASP A C 1
ATOM 1575 O O . ASP A 1 198 ? -23.091 -1.052 0.523 1.00 61.47 198 ASP A O 1
ATOM 1579 N N . LYS A 1 199 ? -25.106 -0.524 1.328 1.00 60.19 199 LYS A N 1
ATOM 1580 C CA . LYS A 1 199 ? -24.646 -0.082 2.662 1.00 60.19 199 LYS A CA 1
ATOM 1581 C C . LYS A 1 199 ? -24.269 -1.256 3.568 1.00 60.19 199 LYS A C 1
ATOM 1583 O O . LYS A 1 199 ? -23.826 -1.063 4.706 1.00 60.19 199 LYS A O 1
ATOM 1588 N N . THR A 1 200 ? -24.502 -2.471 3.097 1.00 60.03 200 THR A N 1
ATOM 1589 C CA . THR A 1 200 ? -24.171 -3.698 3.787 1.00 60.03 200 THR A CA 1
ATOM 1590 C C . THR A 1 200 ? -22.757 -4.117 3.436 1.00 60.03 200 THR A C 1
ATOM 1592 O O . THR A 1 200 ? -22.410 -4.233 2.273 1.00 60.03 200 THR A O 1
ATOM 1595 N N . SER A 1 201 ? -21.989 -4.408 4.489 1.00 72.19 201 SER A N 1
ATOM 1596 C CA . SER A 1 201 ? -20.693 -5.094 4.493 1.00 72.19 201 SER A CA 1
ATOM 1597 C C . SER A 1 201 ? -19.456 -4.277 4.109 1.00 72.19 201 SER A C 1
ATOM 1599 O O . SER A 1 201 ? -19.406 -3.686 3.047 1.00 72.19 201 SER A O 1
ATOM 1601 N N . GLY A 1 202 ? -18.487 -4.253 5.034 1.00 87.00 202 GLY A N 1
ATOM 1602 C CA . GLY A 1 202 ? -17.043 -3.982 4.908 1.00 87.00 202 GLY A CA 1
ATOM 1603 C C . GLY A 1 202 ? -16.438 -2.914 3.981 1.00 87.00 202 GLY A C 1
ATOM 1604 O O . GLY A 1 202 ? -15.255 -2.637 4.144 1.00 87.00 202 GLY A O 1
ATOM 1605 N N . ILE A 1 203 ? -17.164 -2.313 3.044 1.00 90.56 203 ILE A N 1
ATOM 1606 C CA . ILE A 1 203 ? -16.635 -1.578 1.896 1.00 90.56 203 ILE A CA 1
ATOM 1607 C C . ILE A 1 203 ? -16.899 -0.083 2.077 1.00 90.56 203 ILE A C 1
ATOM 1609 O O . ILE A 1 203 ? -17.989 0.340 2.465 1.00 90.56 203 ILE A O 1
ATOM 1613 N N . ILE A 1 204 ? -15.878 0.721 1.806 1.00 90.81 204 ILE A N 1
ATOM 1614 C CA . ILE A 1 204 ? -15.888 2.176 1.910 1.00 90.81 204 ILE A CA 1
ATOM 1615 C C . ILE A 1 204 ? -15.438 2.726 0.563 1.00 90.81 204 ILE A C 1
ATOM 1617 O O . ILE A 1 204 ? -14.283 2.581 0.181 1.00 90.81 204 ILE A O 1
ATOM 1621 N N . TYR A 1 205 ? -16.338 3.373 -0.160 1.00 89.69 205 TYR A N 1
ATOM 1622 C CA . TYR A 1 205 ? -15.995 4.023 -1.417 1.00 89.69 205 TYR A CA 1
ATOM 1623 C C . TYR A 1 205 ? -15.461 5.433 -1.153 1.00 89.69 205 TYR A C 1
ATOM 1625 O O . TYR A 1 205 ? -16.096 6.216 -0.444 1.00 89.69 205 TYR A O 1
ATOM 1633 N N . ILE A 1 206 ? -14.286 5.745 -1.704 1.00 90.38 206 ILE A N 1
ATOM 1634 C CA . ILE A 1 206 ? -13.605 7.033 -1.546 1.00 90.38 206 ILE A CA 1
ATOM 1635 C C . ILE A 1 206 ? -13.667 7.779 -2.887 1.00 90.38 206 ILE A C 1
ATOM 1637 O O . ILE A 1 206 ? -12.881 7.473 -3.794 1.00 90.38 206 ILE A O 1
ATOM 1641 N N . PRO A 1 207 ? -14.599 8.740 -3.043 1.00 87.88 207 PRO A N 1
ATOM 1642 C CA . PRO A 1 207 ? -14.643 9.584 -4.228 1.00 87.88 207 PRO A CA 1
ATOM 1643 C C . PRO A 1 207 ? -13.465 10.567 -4.222 1.00 87.88 207 PRO A C 1
ATOM 1645 O O . PRO A 1 207 ? -13.090 11.078 -3.172 1.00 87.88 207 PRO A O 1
ATOM 1648 N N . LEU A 1 208 ? -12.922 10.865 -5.404 1.00 83.31 208 LEU A N 1
ATOM 1649 C CA . LEU A 1 208 ? -11.843 11.849 -5.602 1.00 83.31 208 LEU A CA 1
ATOM 1650 C C . LEU A 1 208 ? -12.337 13.096 -6.356 1.00 83.31 208 LEU A C 1
ATOM 1652 O O . LEU A 1 208 ? -11.625 13.662 -7.180 1.00 83.31 208 LEU A O 1
ATOM 1656 N N . SER A 1 209 ? -13.604 13.479 -6.180 1.00 78.75 209 SER A N 1
ATOM 1657 C CA . SER A 1 209 ? -14.266 14.451 -7.063 1.00 78.75 209 SER A CA 1
ATOM 1658 C C . SER A 1 209 ? -13.587 15.824 -7.116 1.00 78.75 209 SER A C 1
ATOM 1660 O O . SER A 1 209 ? -13.763 16.515 -8.110 1.00 78.75 209 SER A O 1
ATOM 1662 N N . LYS A 1 210 ? -12.832 16.229 -6.084 1.00 76.00 210 LYS A N 1
ATOM 1663 C CA . LYS A 1 210 ? -12.114 17.518 -6.059 1.00 76.00 210 LYS A CA 1
ATOM 1664 C C . LYS A 1 210 ? -10.641 17.375 -6.436 1.00 76.00 210 LYS A C 1
ATOM 1666 O O . LYS A 1 210 ? -10.070 18.254 -7.065 1.00 76.00 210 LYS A O 1
ATOM 1671 N N . GLU A 1 211 ? -10.032 16.260 -6.061 1.00 76.94 211 GLU A N 1
ATOM 1672 C CA . GLU A 1 211 ? -8.616 15.959 -6.255 1.00 76.94 211 GLU A CA 1
ATOM 1673 C C . GLU A 1 211 ? -8.315 15.559 -7.709 1.00 76.94 211 GLU A C 1
ATOM 1675 O O . GLU A 1 211 ? -7.196 15.700 -8.190 1.00 76.94 211 GLU A O 1
ATOM 1680 N N . ARG A 1 212 ? -9.326 15.095 -8.449 1.00 70.00 212 ARG A N 1
ATOM 1681 C CA . ARG A 1 212 ? -9.192 14.657 -9.846 1.00 70.00 212 ARG A CA 1
ATOM 1682 C C . ARG A 1 212 ? -8.794 15.737 -10.831 1.00 70.00 212 ARG A C 1
ATOM 1684 O O . ARG A 1 212 ? -8.160 15.411 -11.825 1.00 70.00 212 ARG A O 1
ATOM 1691 N N . GLU A 1 213 ? -9.173 16.986 -10.593 1.00 76.62 213 GLU A N 1
ATOM 1692 C CA . GLU A 1 213 ? -8.867 18.070 -11.533 1.00 76.62 213 GLU A CA 1
ATOM 1693 C C . GLU A 1 213 ? -7.359 18.336 -11.625 1.00 76.62 213 GLU A C 1
ATOM 1695 O O . GLU A 1 213 ? -6.879 18.856 -12.630 1.00 76.62 213 GLU A O 1
ATOM 1700 N N . THR A 1 214 ? -6.603 17.948 -10.595 1.00 78.56 214 THR A N 1
ATOM 1701 C CA . THR A 1 214 ? -5.160 18.183 -10.504 1.00 78.56 214 THR A CA 1
ATOM 1702 C C . THR A 1 214 ? -4.326 16.906 -10.592 1.00 78.56 214 THR A C 1
ATOM 1704 O O . THR A 1 214 ? -3.122 16.991 -10.836 1.00 78.56 214 THR A O 1
ATOM 1707 N N . MET A 1 215 ? -4.925 15.723 -10.420 1.00 79.19 215 MET A N 1
ATOM 1708 C CA . MET A 1 215 ? -4.201 14.452 -10.462 1.00 79.19 215 MET A CA 1
ATOM 1709 C C . MET A 1 215 ? -4.110 13.896 -11.882 1.00 79.19 215 MET A C 1
ATOM 1711 O O . MET A 1 215 ? -5.115 13.572 -12.511 1.00 79.19 215 MET A O 1
ATOM 1715 N N . THR A 1 216 ? -2.881 13.701 -12.364 1.00 84.88 216 THR A N 1
ATOM 1716 C CA . THR A 1 216 ? -2.649 12.941 -13.595 1.00 84.88 216 THR A CA 1
ATOM 1717 C C . THR A 1 216 ? -2.553 11.456 -13.261 1.00 84.88 216 THR A C 1
ATOM 1719 O O . THR A 1 216 ? -1.740 11.055 -12.426 1.00 84.88 216 THR A O 1
ATOM 1722 N N . GLU A 1 217 ? -3.371 10.620 -13.902 1.00 86.88 217 GLU A N 1
ATOM 1723 C CA . GLU A 1 217 ? -3.224 9.173 -13.759 1.00 86.88 217 GLU A CA 1
ATOM 1724 C C . GLU A 1 217 ? -1.939 8.703 -14.450 1.00 86.88 217 GLU A C 1
ATOM 1726 O O . GLU A 1 217 ? -1.664 9.030 -15.606 1.00 86.88 217 GLU A O 1
ATOM 1731 N N . ILE A 1 218 ? -1.147 7.920 -13.722 1.00 90.56 218 ILE A N 1
ATOM 1732 C CA . ILE A 1 218 ? 0.072 7.300 -14.226 1.00 90.56 218 ILE A CA 1
ATOM 1733 C C . ILE A 1 218 ? 0.124 5.850 -13.760 1.00 90.56 218 ILE A C 1
ATOM 1735 O O . ILE A 1 218 ? -0.017 5.539 -12.574 1.00 90.56 218 ILE A O 1
ATOM 1739 N N . SER A 1 219 ? 0.292 4.931 -14.702 1.00 91.75 219 SER A N 1
ATOM 1740 C CA . SER A 1 219 ? 0.294 3.502 -14.423 1.00 91.75 219 SER A CA 1
ATOM 1741 C C . SER A 1 219 ? 1.717 2.965 -14.260 1.00 91.75 219 SER A C 1
ATOM 1743 O O . SER A 1 219 ? 2.665 3.403 -14.909 1.00 91.75 219 SER A O 1
ATOM 1745 N N . SER A 1 220 ? 1.897 1.945 -13.415 1.00 92.19 220 SER A N 1
ATOM 1746 C CA . SER A 1 220 ? 3.212 1.307 -13.265 1.00 92.19 220 SER A CA 1
ATOM 1747 C C . SER A 1 220 ? 3.792 0.732 -14.575 1.00 92.19 220 SER A C 1
ATOM 1749 O O . SER A 1 220 ? 5.014 0.767 -14.711 1.00 92.19 220 SER A O 1
ATOM 1751 N N . PRO A 1 221 ? 3.000 0.181 -15.525 1.00 91.50 221 PRO A N 1
ATOM 1752 C CA . PRO A 1 221 ? 3.490 -0.165 -16.862 1.00 91.50 221 PRO A CA 1
ATOM 1753 C C . PRO A 1 221 ? 4.136 1.004 -17.613 1.00 91.50 221 PRO A C 1
ATOM 1755 O O . PRO A 1 221 ? 5.269 0.846 -18.057 1.00 91.50 221 PRO A O 1
ATOM 1758 N N . GLU A 1 222 ? 3.485 2.170 -17.674 1.00 92.50 222 GLU A N 1
ATOM 1759 C CA . GLU A 1 222 ? 4.024 3.360 -18.362 1.00 92.50 222 GLU A CA 1
ATOM 1760 C C . GLU A 1 222 ? 5.338 3.832 -17.729 1.00 92.50 222 GLU A C 1
ATOM 1762 O O . GLU A 1 222 ? 6.295 4.171 -18.425 1.00 92.50 222 GLU A O 1
ATOM 1767 N N . ILE A 1 223 ? 5.420 3.793 -16.394 1.00 92.38 223 ILE A N 1
ATOM 1768 C CA . ILE A 1 223 ? 6.648 4.128 -15.663 1.00 92.38 223 ILE A CA 1
ATOM 1769 C C . ILE A 1 223 ? 7.778 3.166 -16.042 1.00 92.38 223 ILE A C 1
ATOM 1771 O O . ILE A 1 223 ? 8.906 3.595 -16.282 1.00 92.38 223 ILE A O 1
ATOM 1775 N N . ARG A 1 224 ? 7.501 1.857 -16.089 1.00 91.12 224 ARG A N 1
ATOM 1776 C CA . ARG A 1 224 ? 8.513 0.859 -16.462 1.00 91.12 224 ARG A CA 1
ATOM 1777 C C . ARG A 1 224 ? 8.979 1.044 -17.897 1.00 91.12 224 ARG A C 1
ATOM 1779 O O . ARG A 1 224 ? 10.185 1.043 -18.115 1.00 91.12 224 ARG A O 1
ATOM 1786 N N . GLU A 1 225 ? 8.058 1.243 -18.833 1.00 90.44 225 GLU A N 1
ATOM 1787 C CA . GLU A 1 225 ? 8.381 1.475 -20.242 1.00 90.44 225 GLU A CA 1
ATOM 1788 C C . GLU A 1 225 ? 9.302 2.692 -20.409 1.00 90.44 225 GLU A C 1
ATOM 1790 O O . GLU A 1 225 ? 10.333 2.596 -21.077 1.00 90.44 225 GLU A O 1
ATOM 1795 N N . TYR A 1 226 ? 9.002 3.796 -19.714 1.00 91.56 226 TYR A N 1
ATOM 1796 C CA . TYR A 1 226 ? 9.846 4.994 -19.710 1.00 91.56 226 TYR A CA 1
ATOM 1797 C C . TYR A 1 226 ? 11.286 4.702 -19.273 1.00 91.56 226 TYR A C 1
ATOM 1799 O O . TYR A 1 226 ? 12.236 5.189 -19.882 1.00 91.56 226 TYR A O 1
ATOM 1807 N N . PHE A 1 227 ? 11.482 3.900 -18.226 1.00 89.12 227 PHE A N 1
ATOM 1808 C CA . PHE A 1 227 ? 12.837 3.594 -17.768 1.00 89.12 227 PHE A CA 1
ATOM 1809 C C . PHE A 1 227 ? 13.534 2.485 -18.563 1.00 89.12 227 PHE A C 1
ATOM 1811 O O . PHE A 1 227 ? 14.765 2.443 -18.582 1.00 89.12 227 PHE A O 1
ATOM 1818 N N . GLN A 1 228 ? 12.777 1.595 -19.204 1.00 86.56 228 GLN A N 1
ATOM 1819 C CA . GLN A 1 228 ? 13.321 0.565 -20.088 1.00 86.56 228 GLN A CA 1
ATOM 1820 C C . GLN A 1 228 ? 13.807 1.152 -21.409 1.00 86.56 228 GLN A C 1
ATOM 1822 O O . GLN A 1 228 ? 14.757 0.630 -21.993 1.00 86.56 228 GLN A O 1
ATOM 1827 N N . ASN A 1 229 ? 13.182 2.237 -21.866 1.00 87.12 229 ASN A N 1
ATOM 1828 C CA . ASN A 1 229 ? 13.506 2.855 -23.133 1.00 87.12 229 ASN A CA 1
ATOM 1829 C C . ASN A 1 229 ? 13.983 4.308 -22.951 1.00 87.12 229 ASN A C 1
ATOM 1831 O O . ASN A 1 229 ? 13.170 5.234 -22.962 1.00 87.12 229 ASN A O 1
ATOM 1835 N N . PRO A 1 230 ? 15.305 4.545 -22.851 1.00 79.56 230 PRO A N 1
ATOM 1836 C CA . PRO A 1 230 ? 15.852 5.880 -22.621 1.00 79.56 230 PRO A CA 1
ATOM 1837 C C . PRO A 1 230 ? 15.581 6.871 -23.765 1.00 79.56 230 PRO A C 1
ATOM 1839 O O . PRO A 1 230 ? 15.807 8.067 -23.581 1.00 79.56 230 PRO A O 1
ATOM 1842 N N . THR A 1 231 ? 15.106 6.418 -24.935 1.00 87.12 231 THR A N 1
ATOM 1843 C CA . THR A 1 231 ? 14.707 7.320 -26.026 1.00 87.12 231 THR A CA 1
ATOM 1844 C C . THR A 1 231 ? 13.285 7.856 -25.864 1.00 87.12 231 THR A C 1
ATOM 1846 O O . THR A 1 231 ? 12.937 8.841 -26.514 1.00 87.12 231 THR A O 1
ATOM 1849 N N . ILE A 1 232 ? 12.453 7.236 -25.019 1.00 87.62 232 ILE A N 1
ATOM 1850 C CA . ILE A 1 232 ? 11.086 7.696 -24.769 1.00 87.62 232 ILE A CA 1
ATOM 1851 C C . ILE A 1 232 ? 11.138 8.888 -23.815 1.00 87.62 232 ILE A C 1
ATOM 1853 O O . ILE A 1 232 ? 11.415 8.760 -22.624 1.00 87.62 232 ILE A O 1
ATOM 1857 N N . LYS A 1 233 ? 10.816 10.072 -24.339 1.00 88.56 233 LYS A N 1
ATOM 1858 C CA . LYS A 1 233 ? 10.482 11.228 -23.507 1.00 88.56 233 LYS A CA 1
ATOM 1859 C C . LYS A 1 233 ? 9.017 11.120 -23.109 1.00 88.56 233 LYS A C 1
ATOM 1861 O O . LYS A 1 233 ? 8.142 11.235 -23.960 1.00 88.56 233 LYS A O 1
ATOM 1866 N N . ASN A 1 234 ? 8.758 10.909 -21.824 1.00 87.94 234 ASN A N 1
ATOM 1867 C CA . ASN A 1 234 ? 7.409 10.905 -21.274 1.00 87.94 234 ASN A CA 1
ATOM 1868 C C . ASN A 1 234 ? 7.297 12.025 -20.233 1.00 87.94 234 ASN A C 1
ATOM 1870 O O . ASN A 1 234 ? 7.682 11.853 -19.076 1.00 87.94 234 ASN A O 1
ATOM 1874 N N . SER A 1 235 ? 6.791 13.186 -20.660 1.00 89.19 235 SER A N 1
ATOM 1875 C CA . SER A 1 235 ? 6.622 14.356 -19.790 1.00 89.19 235 SER A CA 1
ATOM 1876 C C . SER A 1 235 ? 5.718 14.060 -18.596 1.00 89.19 235 SER A C 1
ATOM 1878 O O . SER A 1 235 ? 5.970 14.585 -17.516 1.00 89.19 235 SER A O 1
ATOM 1880 N N . ASN A 1 236 ? 4.731 13.172 -18.756 1.00 88.94 236 ASN A N 1
ATOM 1881 C CA . ASN A 1 236 ? 3.844 12.758 -17.674 1.00 88.94 236 ASN A CA 1
ATOM 1882 C C . ASN A 1 236 ? 4.635 12.062 -16.549 1.00 88.94 236 ASN A C 1
ATOM 1884 O O . ASN A 1 236 ? 4.543 12.454 -15.387 1.00 88.94 236 ASN A O 1
ATOM 1888 N N . VAL A 1 237 ? 5.497 11.098 -16.892 1.00 90.00 237 VAL A N 1
ATOM 1889 C CA . VAL A 1 237 ? 6.378 10.418 -15.921 1.00 90.00 237 VAL A CA 1
ATOM 1890 C C . VAL A 1 237 ? 7.359 11.400 -15.277 1.00 90.00 237 VAL A C 1
ATOM 1892 O O . VAL A 1 237 ? 7.645 11.318 -14.083 1.00 90.00 237 VAL A O 1
ATOM 1895 N N . GLU A 1 238 ? 7.888 12.344 -16.052 1.00 91.69 238 GLU A N 1
ATOM 1896 C CA . GLU A 1 238 ? 8.854 13.318 -15.549 1.00 91.69 238 GLU A CA 1
ATOM 1897 C C . GLU A 1 238 ? 8.259 14.346 -14.589 1.00 91.69 238 GLU A C 1
ATOM 1899 O O . GLU A 1 238 ? 8.956 14.779 -13.670 1.00 91.69 238 GLU A O 1
ATOM 1904 N N . GLN A 1 239 ? 7.004 14.729 -14.804 1.00 91.44 239 GLN A N 1
ATOM 1905 C CA . GLN A 1 239 ? 6.288 15.687 -13.968 1.00 91.44 239 GLN A CA 1
ATOM 1906 C C . GLN A 1 239 ? 5.716 15.026 -12.710 1.00 91.44 239 GLN A C 1
ATOM 1908 O O . GLN A 1 239 ? 5.741 15.641 -11.649 1.00 91.44 239 GLN A O 1
ATOM 1913 N N . ASN A 1 240 ? 5.261 13.772 -12.808 1.00 90.31 240 ASN A N 1
ATOM 1914 C CA . ASN A 1 240 ? 4.547 13.096 -11.720 1.00 90.31 240 ASN A CA 1
ATOM 1915 C C . ASN A 1 240 ? 5.425 12.188 -10.846 1.00 90.31 240 ASN A C 1
ATOM 1917 O O . ASN A 1 240 ? 4.972 11.733 -9.800 1.00 90.31 240 ASN A O 1
ATOM 1921 N N . ILE A 1 241 ? 6.680 11.916 -11.229 1.00 91.25 241 ILE A N 1
ATOM 1922 C CA . ILE A 1 241 ? 7.625 11.184 -10.374 1.00 91.25 241 ILE A CA 1
ATOM 1923 C C . ILE A 1 241 ? 8.725 12.115 -9.883 1.00 91.25 241 ILE A C 1
ATOM 1925 O O . ILE A 1 241 ? 9.505 12.674 -10.665 1.00 91.25 241 ILE A O 1
ATOM 1929 N N . HIS A 1 242 ? 8.853 12.194 -8.560 1.00 92.88 242 HIS A N 1
ATOM 1930 C CA . HIS A 1 242 ? 9.884 12.988 -7.911 1.00 92.88 242 HIS A CA 1
ATOM 1931 C C . HIS A 1 242 ? 11.298 12.655 -8.422 1.00 92.88 242 HIS A C 1
ATOM 1933 O O . HIS A 1 242 ? 11.635 11.500 -8.706 1.00 92.88 242 HIS A O 1
ATOM 1939 N N . ALA A 1 243 ? 12.152 13.678 -8.533 1.00 91.88 243 ALA A N 1
ATOM 1940 C CA . ALA A 1 243 ? 13.483 13.558 -9.128 1.00 91.88 243 ALA A CA 1
ATOM 1941 C C . ALA A 1 243 ? 14.351 12.495 -8.432 1.00 91.88 243 ALA A C 1
ATOM 1943 O O . ALA A 1 243 ? 14.972 11.686 -9.121 1.00 91.88 243 ALA A O 1
ATOM 1944 N N . ASN A 1 244 ? 14.322 12.425 -7.097 1.00 89.69 244 ASN A N 1
ATOM 1945 C CA . ASN A 1 244 ? 15.115 11.448 -6.338 1.00 89.69 244 ASN A CA 1
ATOM 1946 C C . ASN A 1 244 ? 14.657 10.003 -6.599 1.00 89.69 244 ASN A C 1
ATOM 1948 O O . ASN A 1 244 ? 15.492 9.118 -6.765 1.00 89.69 244 ASN A O 1
ATOM 1952 N N . VAL A 1 245 ? 13.345 9.762 -6.731 1.00 91.50 245 VAL A N 1
ATOM 1953 C CA . VAL A 1 245 ? 12.809 8.439 -7.105 1.00 91.50 245 VAL A CA 1
ATOM 1954 C C . VAL A 1 245 ? 13.274 8.073 -8.513 1.00 91.50 245 VAL A C 1
ATOM 1956 O O . VAL A 1 245 ? 13.761 6.964 -8.742 1.00 91.50 245 VAL A O 1
ATOM 1959 N N . ARG A 1 246 ? 13.209 9.016 -9.465 1.00 92.31 246 ARG A N 1
ATOM 1960 C CA . ARG A 1 246 ? 13.718 8.798 -10.831 1.00 92.31 246 ARG A CA 1
ATOM 1961 C C . ARG A 1 246 ? 15.216 8.509 -10.845 1.00 92.31 246 ARG A C 1
ATOM 1963 O O . ARG A 1 246 ? 15.673 7.640 -11.590 1.00 92.31 246 ARG A O 1
ATOM 1970 N N . GLU A 1 247 ? 15.989 9.221 -10.036 1.00 90.81 247 GLU A N 1
ATOM 1971 C CA . GLU A 1 247 ? 17.426 9.016 -9.907 1.00 90.81 247 GLU A CA 1
ATOM 1972 C C . GLU A 1 247 ? 17.751 7.643 -9.313 1.00 90.81 247 GLU A C 1
ATOM 1974 O O . GLU A 1 247 ? 18.591 6.927 -9.867 1.00 90.81 247 GLU A O 1
ATOM 1979 N N . TYR A 1 248 ? 17.051 7.241 -8.251 1.00 89.12 248 TYR A N 1
ATOM 1980 C CA . TYR A 1 248 ? 17.1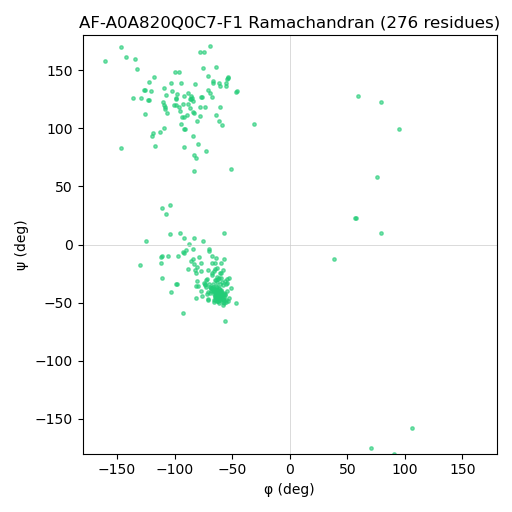89 5.919 -7.649 1.00 89.12 248 TYR A CA 1
ATOM 1981 C C . TYR A 1 248 ? 16.890 4.817 -8.673 1.00 89.12 248 TYR A C 1
ATOM 1983 O O . TYR A 1 248 ? 17.719 3.924 -8.884 1.00 89.12 248 TYR A O 1
ATOM 1991 N N . MET A 1 249 ? 15.763 4.928 -9.389 1.00 90.00 249 MET A N 1
ATOM 1992 C CA . MET A 1 249 ? 15.377 4.002 -10.460 1.00 90.00 249 MET A CA 1
ATOM 1993 C C . MET A 1 249 ? 16.486 3.864 -11.509 1.00 90.00 249 MET A C 1
ATOM 1995 O O . MET A 1 249 ? 16.894 2.747 -11.840 1.00 90.00 249 MET A O 1
ATOM 1999 N N . ARG A 1 250 ? 17.037 4.983 -11.997 1.00 89.19 250 ARG A N 1
ATOM 2000 C CA . ARG A 1 250 ? 18.113 4.979 -13.003 1.00 89.19 250 ARG A CA 1
ATOM 2001 C C . ARG A 1 250 ? 19.414 4.385 -12.468 1.00 89.19 250 ARG A C 1
ATOM 2003 O O . ARG A 1 250 ? 20.036 3.568 -13.143 1.00 89.19 250 ARG A O 1
ATOM 2010 N N . LYS A 1 251 ? 19.863 4.805 -11.281 1.00 87.00 251 LYS A N 1
ATOM 2011 C CA . LYS A 1 251 ? 21.191 4.452 -10.753 1.00 87.00 251 LYS A CA 1
ATOM 2012 C C . LYS A 1 251 ? 21.258 3.034 -10.198 1.00 87.00 251 LYS A C 1
ATOM 2014 O O . LYS A 1 251 ? 22.286 2.384 -10.376 1.00 87.00 251 LYS A O 1
ATOM 2019 N N . LYS A 1 252 ? 20.220 2.578 -9.497 1.00 81.06 252 LYS A N 1
ATOM 2020 C CA . LYS A 1 252 ? 20.269 1.340 -8.704 1.00 81.06 252 LYS A CA 1
ATOM 2021 C C . LYS A 1 252 ? 19.575 0.171 -9.384 1.00 81.06 252 LYS A C 1
ATOM 2023 O O . LYS A 1 252 ? 20.109 -0.934 -9.368 1.00 81.06 252 LYS A O 1
ATOM 2028 N N . ILE A 1 253 ? 18.429 0.421 -10.006 1.00 80.94 253 ILE A N 1
ATOM 2029 C CA . ILE A 1 253 ? 17.576 -0.648 -10.526 1.00 80.94 253 ILE A CA 1
ATOM 2030 C C . ILE A 1 253 ? 17.918 -0.925 -11.988 1.00 80.94 253 ILE A C 1
ATOM 2032 O O . ILE A 1 253 ? 18.371 -2.019 -12.326 1.00 80.94 253 ILE A O 1
ATOM 2036 N N . TRP A 1 254 ? 17.796 0.073 -12.860 1.00 81.12 254 TRP A N 1
ATOM 2037 C CA . TRP A 1 254 ? 17.888 -0.178 -14.299 1.00 81.12 254 TRP A CA 1
ATOM 2038 C C . TRP A 1 254 ? 19.297 -0.458 -14.794 1.00 81.12 254 TRP A C 1
ATOM 2040 O O . TRP A 1 254 ? 19.462 -1.332 -15.639 1.00 81.12 254 TRP A O 1
ATOM 2050 N N . LYS A 1 255 ? 20.331 0.157 -14.206 1.00 79.25 255 LYS A N 1
ATOM 2051 C CA . LYS A 1 255 ? 21.719 -0.250 -14.484 1.00 79.25 255 LYS A CA 1
ATOM 2052 C C . LYS A 1 255 ? 21.942 -1.742 -14.228 1.00 79.25 255 LYS A C 1
ATOM 2054 O O . LYS A 1 255 ? 22.604 -2.397 -15.024 1.00 79.25 255 LYS A O 1
ATOM 2059 N N . LYS A 1 256 ? 21.360 -2.286 -13.154 1.00 76.75 256 LYS A N 1
ATOM 2060 C CA . LYS A 1 256 ? 21.481 -3.703 -12.792 1.00 76.75 256 LYS A CA 1
ATOM 2061 C C . LYS A 1 256 ? 20.683 -4.603 -13.737 1.0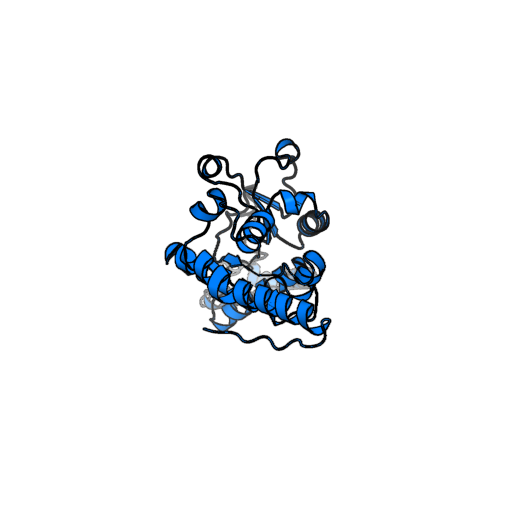0 76.75 256 LYS A C 1
ATOM 2063 O O . LYS A 1 256 ? 21.199 -5.629 -14.166 1.00 76.75 256 LYS A O 1
ATOM 2068 N N . ILE A 1 257 ? 19.459 -4.205 -14.090 1.00 75.94 257 ILE A N 1
ATOM 2069 C CA . ILE A 1 257 ? 18.608 -4.967 -15.017 1.00 75.94 257 ILE A CA 1
ATOM 2070 C C . ILE A 1 257 ? 19.233 -5.009 -16.418 1.00 75.94 257 ILE A C 1
ATOM 2072 O O . ILE A 1 257 ? 19.371 -6.088 -16.991 1.00 75.94 257 ILE A O 1
ATOM 2076 N N . ILE A 1 258 ? 19.680 -3.861 -16.939 1.00 76.44 258 ILE A N 1
ATOM 2077 C CA . ILE A 1 258 ? 20.341 -3.764 -18.247 1.00 76.44 258 ILE A CA 1
ATOM 2078 C C . ILE A 1 258 ? 21.620 -4.606 -18.253 1.00 76.44 258 ILE A C 1
ATOM 2080 O O . ILE A 1 258 ? 21.809 -5.414 -19.158 1.00 76.44 258 ILE A O 1
ATOM 2084 N N . TYR A 1 259 ? 22.468 -4.475 -17.227 1.00 74.38 259 TYR A N 1
ATOM 2085 C CA . TYR A 1 259 ? 23.701 -5.258 -17.119 1.00 74.38 259 TYR A CA 1
ATOM 2086 C C . TYR A 1 259 ? 23.432 -6.770 -17.140 1.00 74.38 259 TYR A C 1
ATOM 2088 O O . TYR A 1 259 ? 24.034 -7.490 -17.933 1.00 74.38 259 TYR A O 1
ATOM 2096 N N . ASN A 1 260 ? 22.472 -7.245 -16.341 1.00 73.88 260 ASN A N 1
ATOM 2097 C CA . ASN A 1 260 ? 22.102 -8.660 -16.315 1.00 73.88 260 ASN A CA 1
ATOM 2098 C C . ASN A 1 260 ? 21.583 -9.147 -17.675 1.00 73.88 260 ASN A C 1
ATOM 2100 O O . ASN A 1 260 ? 21.949 -10.237 -18.111 1.00 73.88 260 ASN A O 1
ATOM 2104 N N . HIS A 1 261 ? 20.780 -8.335 -18.368 1.00 76.56 261 HIS A N 1
ATOM 2105 C CA . HIS A 1 261 ? 20.276 -8.675 -19.697 1.00 76.56 261 HIS A CA 1
ATOM 2106 C C . HIS A 1 261 ? 21.409 -8.789 -20.732 1.00 76.56 261 HIS A C 1
ATOM 2108 O O . HIS A 1 261 ? 21.470 -9.770 -21.472 1.00 76.56 261 HIS A O 1
ATOM 2114 N N . TYR A 1 262 ? 22.360 -7.849 -20.734 1.00 74.19 262 TYR A N 1
ATOM 2115 C CA . TYR A 1 262 ? 23.534 -7.915 -21.612 1.00 74.19 262 TYR A CA 1
ATOM 2116 C C . TYR A 1 262 ? 24.435 -9.118 -21.307 1.00 74.19 262 TYR A C 1
ATOM 2118 O O . TYR A 1 262 ? 24.933 -9.757 -22.235 1.00 74.19 262 TYR A O 1
ATOM 2126 N N . CYS A 1 263 ? 24.642 -9.464 -20.035 1.00 72.06 263 CYS A N 1
ATOM 2127 C CA . CYS A 1 263 ? 25.405 -10.658 -19.668 1.00 72.06 263 CYS A CA 1
ATOM 2128 C C . CYS A 1 263 ? 24.728 -11.944 -20.165 1.00 72.06 263 CYS A C 1
ATOM 2130 O O . CYS A 1 263 ? 25.409 -12.808 -20.713 1.00 72.06 263 CYS A O 1
ATOM 2132 N N . LEU A 1 264 ? 23.402 -12.055 -20.036 1.00 72.94 264 LEU A N 1
ATOM 2133 C CA . LEU A 1 264 ? 22.640 -13.213 -20.518 1.00 72.94 264 LEU A CA 1
ATOM 2134 C C . LEU A 1 264 ? 22.705 -13.369 -22.044 1.00 72.94 264 LEU A C 1
ATOM 2136 O O . LEU A 1 264 ? 22.915 -14.476 -22.535 1.00 72.94 264 LEU A O 1
ATOM 2140 N N . LEU A 1 265 ? 22.597 -12.270 -22.797 1.00 73.38 265 LEU A N 1
ATOM 2141 C CA . LEU A 1 265 ? 22.706 -12.305 -24.260 1.00 73.38 265 LEU A CA 1
ATOM 2142 C C . LEU A 1 265 ? 24.119 -12.684 -24.738 1.00 73.38 265 LEU A C 1
ATOM 2144 O O . LEU A 1 265 ? 24.264 -13.381 -25.743 1.00 73.38 265 LEU A O 1
ATOM 2148 N N . ASN A 1 266 ? 25.158 -12.271 -24.008 1.00 69.38 266 ASN A N 1
ATOM 2149 C CA . ASN A 1 266 ? 26.549 -12.548 -24.372 1.00 69.38 266 ASN A CA 1
ATOM 2150 C C . ASN A 1 266 ? 27.041 -13.939 -23.947 1.00 69.38 266 ASN A C 1
ATOM 2152 O O . ASN A 1 266 ? 27.972 -14.450 -24.560 1.00 69.38 266 ASN A O 1
ATOM 2156 N N . LEU A 1 267 ? 26.418 -14.596 -22.963 1.00 65.00 267 LEU A N 1
ATOM 2157 C CA . LEU A 1 267 ? 26.779 -15.967 -22.564 1.00 65.00 267 LEU A CA 1
ATOM 2158 C C . LEU A 1 267 ? 26.513 -17.010 -23.665 1.00 65.00 267 LEU A C 1
ATOM 2160 O O . LEU A 1 267 ? 27.139 -18.069 -23.671 1.00 65.00 267 LEU A O 1
ATOM 2164 N N . HIS A 1 268 ? 25.633 -16.705 -24.623 1.00 64.50 268 HIS A N 1
ATOM 2165 C CA . HIS A 1 268 ? 25.359 -17.569 -25.775 1.00 64.50 268 HIS A CA 1
ATOM 2166 C C . HIS A 1 268 ? 26.204 -17.247 -27.014 1.00 64.50 268 HIS A C 1
ATOM 2168 O O . HIS A 1 268 ? 26.189 -18.009 -27.983 1.00 64.50 268 HIS A O 1
ATOM 2174 N N . GLN A 1 269 ? 26.983 -16.165 -26.992 1.00 58.59 269 GLN A N 1
ATOM 2175 C CA . GLN A 1 269 ? 27.948 -15.863 -28.041 1.00 58.59 269 GLN A CA 1
ATOM 2176 C C . GLN A 1 269 ? 29.338 -16.277 -27.554 1.00 58.59 2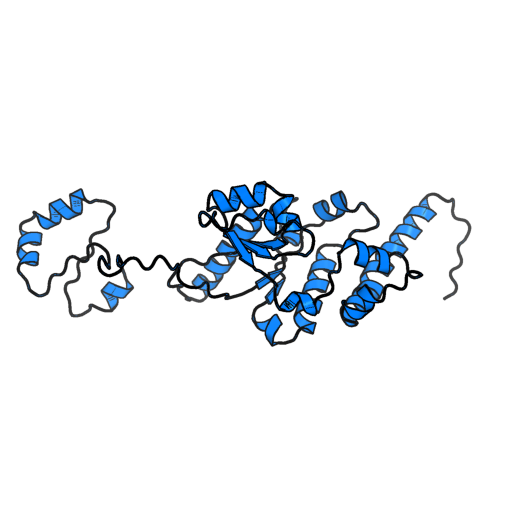69 GLN A C 1
ATOM 2178 O O . GLN A 1 269 ? 29.824 -15.779 -26.543 1.00 58.59 269 GLN A O 1
ATOM 2183 N N . LYS A 1 270 ? 29.999 -17.207 -28.263 1.00 52.94 270 LYS A N 1
ATOM 2184 C CA . LYS A 1 270 ? 31.411 -17.541 -27.997 1.00 52.94 270 LYS A CA 1
ATOM 2185 C C . LYS A 1 270 ? 32.208 -16.236 -27.852 1.00 52.94 270 LYS A C 1
ATOM 2187 O O . LYS A 1 270 ? 32.073 -15.377 -28.727 1.00 52.94 270 LYS A O 1
ATOM 2192 N N . PRO A 1 271 ? 33.029 -16.081 -26.800 1.00 45.34 271 PRO A N 1
ATOM 2193 C CA . PRO A 1 271 ? 33.660 -14.811 -26.479 1.00 45.34 271 PRO A CA 1
A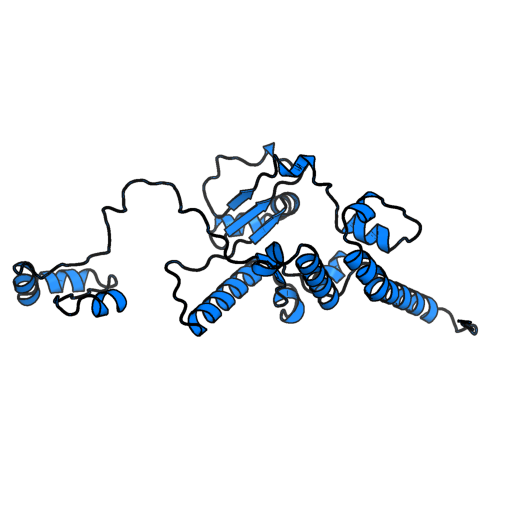TOM 2194 C C . PRO A 1 271 ? 34.557 -14.369 -27.635 1.00 45.34 271 PRO A C 1
ATOM 2196 O O . PRO A 1 271 ? 35.637 -14.916 -27.854 1.00 45.34 271 PRO A O 1
ATOM 2199 N N . LYS A 1 272 ? 34.106 -13.363 -28.385 1.00 50.44 272 LYS A N 1
ATOM 2200 C CA . LYS A 1 272 ? 35.000 -12.480 -29.129 1.00 50.44 272 LYS A CA 1
ATOM 2201 C C . LYS A 1 272 ? 35.395 -11.392 -28.140 1.00 50.44 272 LYS A C 1
ATOM 2203 O O . LYS A 1 272 ? 34.526 -10.715 -27.606 1.00 50.44 272 LYS A O 1
ATOM 2208 N N . SER A 1 273 ? 36.686 -11.312 -27.838 1.00 46.84 273 SER A N 1
ATOM 2209 C CA . SER A 1 273 ? 37.326 -10.339 -26.944 1.00 46.84 273 SER A CA 1
ATOM 2210 C C . SER A 1 273 ? 36.620 -8.973 -26.921 1.00 46.84 273 SER A C 1
ATOM 2212 O O . SER A 1 273 ? 36.764 -8.186 -27.856 1.00 46.84 273 SER A O 1
ATOM 2214 N N . LEU A 1 274 ? 35.862 -8.698 -25.856 1.00 44.22 274 LEU A N 1
ATOM 2215 C CA . LEU A 1 274 ? 35.222 -7.406 -25.609 1.00 44.22 274 LEU A CA 1
ATOM 2216 C C . LEU A 1 274 ? 36.145 -6.578 -24.712 1.00 44.22 274 LEU A C 1
ATOM 2218 O O . LEU A 1 274 ? 36.269 -6.833 -23.516 1.00 44.22 274 LEU A O 1
ATOM 2222 N N . ILE A 1 275 ? 36.822 -5.609 -25.325 1.00 43.66 275 ILE A N 1
ATOM 2223 C CA . ILE A 1 275 ? 37.577 -4.563 -24.637 1.00 43.66 275 ILE A CA 1
ATOM 2224 C C . ILE A 1 275 ? 36.571 -3.468 -24.270 1.00 43.66 275 ILE A C 1
ATOM 2226 O O . ILE A 1 275 ? 36.013 -2.824 -25.156 1.00 43.66 275 ILE A O 1
ATOM 2230 N N . PHE A 1 276 ? 36.327 -3.262 -22.976 1.00 38.75 276 PHE A N 1
ATOM 2231 C CA . PHE A 1 276 ? 35.660 -2.057 -22.485 1.00 38.75 276 PHE A CA 1
ATOM 2232 C C . PHE A 1 276 ? 36.730 -0.994 -22.211 1.00 38.75 276 PHE A C 1
ATOM 2234 O O . PHE A 1 276 ? 37.524 -1.152 -21.285 1.00 38.75 276 PHE A O 1
ATOM 2241 N N . SER A 1 277 ? 36.754 0.079 -23.004 1.00 32.12 277 SER A N 1
ATOM 2242 C CA . SER A 1 277 ? 37.391 1.339 -22.599 1.00 32.12 277 SER A CA 1
ATOM 2243 C C . SER A 1 277 ? 36.386 2.145 -21.778 1.00 32.12 277 SER A C 1
ATOM 2245 O O . SER A 1 277 ? 35.256 2.345 -22.224 1.00 32.12 277 SER A O 1
ATOM 2247 N N . ILE A 1 278 ? 36.807 2.535 -20.571 1.00 45.06 278 ILE A N 1
ATOM 2248 C CA . ILE A 1 278 ? 36.128 3.498 -19.688 1.00 45.06 278 ILE A CA 1
ATOM 2249 C C . ILE A 1 278 ? 36.240 4.898 -20.288 1.00 45.06 278 ILE A C 1
ATOM 2251 O O . ILE A 1 278 ? 37.341 5.214 -20.796 1.00 45.06 278 ILE A O 1
#